Protein AF-0000000076565373 (afdb_homodimer)

Solvent-accessible surface area (backbone atoms only — not comparable to full-atom values): 13230 Å² total; per-residue (Å²): 85,48,30,33,37,81,80,57,60,36,26,32,36,35,60,64,76,90,53,61,73,71,49,68,25,28,39,43,61,18,71,59,41,39,32,42,34,49,42,30,33,61,51,93,53,62,80,47,53,40,75,68,29,50,98,45,74,85,72,39,32,63,30,64,57,93,89,56,40,43,42,39,29,16,32,76,64,61,22,22,56,44,37,34,39,29,59,36,69,84,69,75,24,82,38,46,36,34,27,54,52,22,43,54,96,60,74,61,86,68,46,58,78,71,41,77,39,40,45,66,74,68,49,108,85,46,29,33,37,81,80,56,61,36,24,33,35,35,61,65,75,90,53,61,71,72,50,66,24,28,37,42,62,18,71,60,41,38,34,41,34,49,43,29,33,60,51,90,52,61,82,46,54,41,76,70,28,50,97,44,74,84,72,38,32,62,30,64,57,94,89,56,42,42,43,38,29,18,32,76,63,59,24,22,56,44,35,33,40,28,59,35,70,85,69,75,25,82,37,45,36,34,28,54,51,22,42,54,98,61,75,64,86,68,45,57,78,71,42,78,38,40,44,67,75,66,48,106

Radius of gyration: 17.34 Å; Cα contacts (8 Å, |Δi|>4): 569; chains: 2; bounding box: 40×46×44 Å

Secondary structure (DSSP, 8-state):
-EEE-SSSSSEEE----S-GGG--EEEE-SHHHHHHT--EE--SSGGG-EEEESSSGGGSEEE--TTS-EEEEE-TTT--EEEEEEEEGGGTEEEEEEEGGGBTT--GGG--EEEEEBGGGTB-/-EEE-SSSSSEEE----S-GGG--EEEE-SHHHHHHT--EE--SSGGG-EEEESSSGGGSEEE--TTS-EEEEE-TTT--EEEEEEEEGGGTEEEEEEEGGGBTT--GGG--EEEEEBGGGTB-

Structure (mmCIF, N/CA/C/O backbone):
data_AF-0000000076565373-model_v1
#
loop_
_entity.id
_entity.type
_entity.pdbx_description
1 polymer 'CENP-V/GFA domain-containing protein'
#
loop_
_atom_site.group_PDB
_atom_site.id
_atom_site.type_symbol
_atom_site.label_atom_id
_atom_site.label_alt_id
_atom_site.label_comp_id
_atom_site.label_asym_id
_atom_site.label_entity_id
_atom_site.label_seq_id
_atom_site.pdbx_PDB_ins_code
_atom_site.Cartn_x
_atom_site.Cartn_y
_atom_site.Cartn_z
_atom_site.occupancy
_atom_site.B_iso_or_equiv
_atom_site.auth_seq_id
_atom_site.auth_comp_id
_atom_site.auth_asym_id
_atom_site.auth_atom_id
_atom_site.pdbx_PDB_model_num
ATOM 1 N N . TYR A 1 1 ? -9.438 -17.031 -8.078 1 97.69 1 TYR A N 1
ATOM 2 C CA . TYR A 1 1 ? -9.828 -15.703 -7.625 1 97.69 1 TYR A CA 1
ATOM 3 C C . TYR A 1 1 ? -9.273 -14.625 -8.555 1 97.69 1 TYR A C 1
ATOM 5 O O . TYR A 1 1 ? -8.234 -14.82 -9.195 1 97.69 1 TYR A O 1
ATOM 13 N N . TYR A 1 2 ? -10.062 -13.602 -8.68 1 98.38 2 TYR A N 1
ATOM 14 C CA . TYR A 1 2 ? -9.609 -12.414 -9.398 1 98.38 2 TYR A CA 1
ATOM 15 C C . TYR A 1 2 ? -9.18 -11.32 -8.422 1 98.38 2 TYR A C 1
ATOM 17 O O . TYR A 1 2 ? -9.664 -11.266 -7.289 1 98.38 2 TYR A O 1
ATOM 25 N N . GLY A 1 3 ? -8.203 -10.578 -8.875 1 98.44 3 GLY A N 1
ATOM 26 C CA . GLY A 1 3 ? -7.77 -9.414 -8.117 1 98.44 3 GLY A CA 1
ATOM 27 C C . GLY A 1 3 ? -7.387 -8.242 -9 1 98.44 3 GLY A C 1
ATOM 28 O O . GLY A 1 3 ? -7.242 -8.391 -10.211 1 98.44 3 GLY A O 1
ATOM 29 N N . SER A 1 4 ? -7.324 -7.102 -8.375 1 98.69 4 SER A N 1
ATOM 30 C CA . SER A 1 4 ? -6.98 -5.902 -9.133 1 98.69 4 SER A CA 1
ATOM 31 C C . SER A 1 4 ? -6.504 -4.785 -8.211 1 98.69 4 SER A C 1
ATOM 33 O O . SER A 1 4 ? -6.789 -4.797 -7.008 1 98.69 4 SER A O 1
ATOM 35 N N . CYS A 1 5 ? -5.746 -3.869 -8.883 1 98.56 5 CYS A N 1
ATOM 36 C CA . CYS A 1 5 ? -5.477 -2.617 -8.188 1 98.56 5 CYS A CA 1
ATOM 37 C C . CYS A 1 5 ? -6.742 -1.779 -8.055 1 98.56 5 CYS A C 1
ATOM 39 O O . CYS A 1 5 ? -7.832 -2.232 -8.414 1 98.56 5 CYS A O 1
ATOM 41 N N . HIS A 1 6 ? -6.637 -0.639 -7.492 1 98.06 6 HIS A N 1
ATOM 42 C CA . HIS A 1 6 ? -7.836 0.137 -7.207 1 98.06 6 HIS A CA 1
ATOM 43 C C . HIS A 1 6 ? -8.445 0.706 -8.484 1 98.06 6 HIS A C 1
ATOM 45 O O . HIS A 1 6 ? -9.664 0.745 -8.633 1 98.06 6 HIS A O 1
ATOM 51 N N . CYS A 1 7 ? -7.641 1.216 -9.414 1 98.19 7 CYS A N 1
ATOM 52 C CA . CYS A 1 7 ? -8.148 1.886 -10.609 1 98.19 7 CYS A CA 1
ATOM 53 C C . CYS A 1 7 ? -8.5 0.875 -11.695 1 98.19 7 CYS A C 1
ATOM 55 O O . CYS A 1 7 ? -9.078 1.237 -12.719 1 98.19 7 CYS A O 1
ATOM 57 N N . GLY A 1 8 ? -8.094 -0.314 -11.531 1 98.19 8 GLY A N 1
ATOM 58 C CA . GLY A 1 8 ? -8.477 -1.363 -12.461 1 98.19 8 GLY A CA 1
ATOM 59 C C . GLY A 1 8 ? -7.461 -1.58 -13.57 1 98.19 8 GLY A C 1
ATOM 60 O O . GLY A 1 8 ? -7.652 -2.436 -14.438 1 98.19 8 GLY A O 1
ATOM 61 N N . GLN A 1 9 ? -6.367 -0.896 -13.523 1 98.5 9 GLN A N 1
ATOM 62 C CA . GLN A 1 9 ? -5.367 -1.043 -14.578 1 98.5 9 GLN A CA 1
ATOM 63 C C . GLN A 1 9 ? -4.613 -2.363 -14.438 1 98.5 9 GLN A C 1
ATOM 65 O O . GLN A 1 9 ? -4.219 -2.965 -15.438 1 98.5 9 GLN A O 1
ATOM 70 N N . VAL A 1 10 ? -4.324 -2.76 -13.273 1 98.81 10 VAL A N 1
ATOM 71 C CA . VAL A 1 10 ? -3.656 -4.031 -13.023 1 98.81 10 VAL A CA 1
ATOM 72 C C . VAL A 1 10 ? -4.672 -5.059 -12.531 1 98.81 10 VAL A C 1
ATOM 74 O O . VAL A 1 10 ? -5.305 -4.867 -11.492 1 98.81 10 VAL A O 1
ATOM 77 N N . LYS A 1 11 ? -4.879 -6.035 -13.289 1 98.88 11 LYS A N 1
ATOM 78 C CA . LYS A 1 11 ? -5.777 -7.141 -12.969 1 98.88 11 LYS A CA 1
ATOM 79 C C . LYS A 1 11 ? -5.062 -8.484 -13.086 1 98.88 11 LYS A C 1
ATOM 81 O O . LYS A 1 11 ? -4.207 -8.664 -13.961 1 98.88 11 LYS A O 1
ATOM 86 N N . TYR A 1 12 ? -5.434 -9.391 -12.227 1 98.81 12 TYR A N 1
ATOM 87 C CA . TYR A 1 12 ? -4.812 -10.711 -12.258 1 98.81 12 TYR A CA 1
ATOM 88 C C . TYR A 1 12 ? -5.801 -11.789 -11.828 1 98.81 12 TYR A C 1
ATOM 90 O O . TYR A 1 12 ? -6.895 -11.484 -11.352 1 98.81 12 TYR A O 1
ATOM 98 N N . LYS A 1 13 ? -5.465 -13.008 -12.078 1 98.69 13 LYS A N 1
ATOM 99 C CA . LYS A 1 13 ? -6.141 -14.18 -11.523 1 98.69 13 LYS A CA 1
ATOM 100 C C . LYS A 1 13 ? -5.145 -15.125 -10.859 1 98.69 13 LYS A C 1
ATOM 102 O O . LYS A 1 13 ? -3.973 -15.164 -11.242 1 98.69 13 LYS A O 1
ATOM 107 N N . VAL A 1 14 ? -5.586 -15.836 -9.859 1 98.44 14 VAL A N 1
ATOM 108 C CA . VAL A 1 14 ? -4.746 -16.766 -9.117 1 98.44 14 VAL A CA 1
ATOM 109 C C . VAL A 1 14 ? -5.617 -17.859 -8.484 1 98.44 14 VAL A C 1
ATOM 111 O O . VAL A 1 14 ? -6.762 -17.594 -8.109 1 98.44 14 VAL A O 1
ATOM 114 N N . ASP A 1 15 ? -5.043 -18.969 -8.445 1 97.81 15 ASP A N 1
ATOM 115 C CA . ASP A 1 15 ? -5.754 -20.047 -7.781 1 97.81 15 ASP A CA 1
ATOM 116 C C . ASP A 1 15 ? -5.477 -20.062 -6.277 1 97.81 15 ASP A C 1
ATOM 118 O O . ASP A 1 15 ? -4.32 -20.109 -5.855 1 97.81 15 ASP A O 1
ATOM 122 N N . LEU A 1 16 ? -6.504 -19.953 -5.496 1 96.56 16 LEU A N 1
ATOM 123 C CA . LEU A 1 16 ? -6.48 -20.062 -4.043 1 96.56 16 LEU A CA 1
ATOM 124 C C . LEU A 1 16 ? -7.586 -20.984 -3.543 1 96.56 16 LEU A C 1
ATOM 126 O O . LEU A 1 16 ? -8.57 -21.219 -4.25 1 96.56 16 LEU A O 1
ATOM 130 N N . PRO A 1 17 ? -7.395 -21.531 -2.33 1 95.25 17 PRO A N 1
ATOM 131 C CA . PRO A 1 17 ? -8.5 -22.312 -1.772 1 95.25 17 PRO A CA 1
ATOM 132 C C . PRO A 1 17 ? -9.812 -21.547 -1.725 1 95.25 17 PRO A C 1
ATOM 134 O O . PRO A 1 17 ? -9.812 -20.344 -1.434 1 95.25 17 PRO A O 1
ATOM 137 N N . ALA A 1 18 ? -10.914 -22.234 -1.961 1 93.81 18 ALA A N 1
ATOM 138 C CA . ALA A 1 18 ? -12.219 -21.594 -2.146 1 93.81 18 ALA A CA 1
ATOM 139 C C . ALA A 1 18 ? -12.664 -20.875 -0.873 1 93.81 18 ALA A C 1
ATOM 141 O O . ALA A 1 18 ? -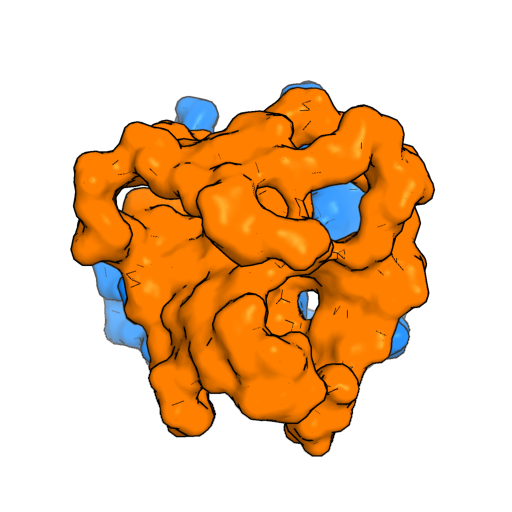13.297 -19.828 -0.936 1 93.81 18 ALA A O 1
ATOM 142 N N . ASP A 1 19 ? -12.297 -21.438 0.258 1 94.12 19 ASP A N 1
ATOM 143 C CA . ASP A 1 19 ? -12.695 -20.859 1.543 1 94.12 19 ASP A CA 1
ATOM 144 C C . ASP A 1 19 ? -11.609 -19.953 2.102 1 94.12 19 ASP A C 1
ATOM 146 O O . ASP A 1 19 ? -10.57 -20.422 2.576 1 94.12 19 ASP A O 1
ATOM 150 N N . PRO A 1 20 ? -11.852 -18.672 2.1 1 92.62 20 PRO A N 1
ATOM 151 C CA . PRO A 1 20 ? -10.836 -17.719 2.549 1 92.62 20 PRO A CA 1
ATOM 152 C C . PRO A 1 20 ? -10.414 -17.953 4 1 92.62 20 PRO A C 1
ATOM 154 O O . PRO A 1 20 ? -9.32 -17.547 4.402 1 92.62 20 PRO A O 1
ATOM 157 N N . THR A 1 21 ? -11.281 -18.562 4.754 1 91.06 21 THR A N 1
ATOM 158 C CA . THR A 1 21 ? -10.953 -18.781 6.16 1 91.06 21 THR A CA 1
ATOM 159 C C . THR A 1 21 ? -9.82 -19.797 6.297 1 91.06 21 THR A C 1
ATOM 161 O O . THR A 1 21 ? -9.219 -19.922 7.367 1 91.06 21 THR A O 1
ATOM 164 N N . THR A 1 22 ? -9.539 -20.484 5.203 1 92.5 22 THR A N 1
ATOM 165 C CA . THR A 1 22 ? -8.492 -21.5 5.23 1 92.5 22 THR A CA 1
ATOM 166 C C . THR A 1 22 ? -7.164 -20.922 4.754 1 92.5 22 THR A C 1
ATOM 168 O O . THR A 1 22 ? -6.133 -21.594 4.82 1 92.5 22 THR A O 1
ATOM 171 N N . TRP A 1 23 ? -7.168 -19.672 4.289 1 93.75 23 TRP A N 1
ATOM 172 C CA . TRP A 1 23 ? -5.957 -19.062 3.74 1 93.75 23 TRP A CA 1
ATOM 173 C C . TRP A 1 23 ? -4.91 -18.859 4.828 1 93.75 23 TRP A C 1
ATOM 175 O O . TRP A 1 23 ? -5.246 -18.547 5.973 1 93.75 23 TRP A O 1
ATOM 185 N N . GLU A 1 24 ? -3.705 -19.094 4.441 1 91.38 24 GLU A N 1
ATOM 186 C CA . GLU A 1 24 ? -2.588 -18.75 5.312 1 91.38 24 GLU A CA 1
ATOM 187 C C . GLU A 1 24 ? -2.064 -17.344 5.004 1 91.38 24 GLU A C 1
ATOM 189 O O . GLU A 1 24 ? -1.03 -17.203 4.352 1 91.38 24 GLU A O 1
ATOM 194 N N . LEU A 1 25 ? -2.764 -16.406 5.539 1 93.62 25 LEU A N 1
ATOM 195 C CA . LEU A 1 25 ? -2.318 -15.016 5.387 1 93.62 25 LEU A CA 1
ATOM 196 C C . LEU A 1 25 ? -1.107 -14.734 6.266 1 93.62 25 LEU A C 1
ATOM 198 O O . LEU A 1 25 ? -1.014 -15.25 7.387 1 93.62 25 LEU A O 1
ATOM 202 N N . SER A 1 26 ? -0.262 -13.938 5.68 1 91.69 26 SER A N 1
ATOM 203 C CA . SER A 1 26 ? 0.958 -13.664 6.43 1 91.69 26 SER A CA 1
ATOM 204 C C . SER A 1 26 ? 1.302 -12.18 6.402 1 91.69 26 SER A C 1
ATOM 206 O O . SER A 1 26 ? 0.872 -11.453 5.504 1 91.69 26 SER A O 1
ATOM 208 N N . ARG A 1 27 ? 2.002 -11.797 7.441 1 88.81 27 ARG A N 1
ATOM 209 C CA . ARG A 1 27 ? 2.66 -10.492 7.508 1 88.81 27 ARG A CA 1
ATOM 210 C C . ARG A 1 27 ? 4.168 -10.648 7.676 1 88.81 27 ARG A C 1
ATOM 212 O O . ARG A 1 27 ? 4.637 -11.641 8.242 1 88.81 27 ARG A O 1
ATOM 219 N N . CYS A 1 28 ? 4.816 -9.805 7.098 1 87.75 28 CYS A N 1
ATOM 220 C CA . CYS A 1 28 ? 6.27 -9.781 7.215 1 87.75 28 CYS A CA 1
ATOM 221 C C . CYS A 1 28 ? 6.75 -8.477 7.84 1 87.75 28 CYS A C 1
ATOM 223 O O . CYS A 1 28 ? 6.18 -7.418 7.582 1 87.75 28 CYS A O 1
ATOM 225 N N . ASN A 1 29 ? 7.863 -8.555 8.617 1 85.81 29 ASN A N 1
ATOM 226 C CA . ASN A 1 29 ? 8.352 -7.359 9.289 1 85.81 29 ASN A CA 1
ATOM 227 C C . ASN A 1 29 ? 9.516 -6.727 8.539 1 85.81 29 ASN A C 1
ATOM 229 O O . ASN A 1 29 ? 10.234 -5.883 9.086 1 85.81 29 ASN A O 1
ATOM 233 N N . CYS A 1 30 ? 9.703 -7.199 7.32 1 88.44 30 CYS A N 1
ATOM 234 C CA . CYS A 1 30 ? 10.719 -6.48 6.562 1 88.44 30 CYS A CA 1
ATOM 235 C C . CYS A 1 30 ? 10.25 -5.07 6.219 1 88.44 30 CYS A C 1
ATOM 237 O O . CYS A 1 30 ? 9.062 -4.758 6.344 1 88.44 30 CYS A O 1
ATOM 239 N N . THR A 1 31 ? 11.203 -4.219 5.797 1 90.62 31 THR A N 1
ATOM 240 C CA . THR A 1 31 ? 10.898 -2.799 5.68 1 90.62 31 THR A CA 1
ATOM 241 C C . THR A 1 31 ? 9.867 -2.555 4.578 1 90.62 31 THR A C 1
ATOM 243 O O . THR A 1 31 ? 8.945 -1.75 4.746 1 90.62 31 THR A O 1
ATOM 246 N N . ILE A 1 32 ? 9.914 -3.275 3.479 1 92.56 32 ILE A N 1
ATOM 247 C CA . ILE A 1 32 ? 9.016 -2.98 2.365 1 92.56 32 ILE A CA 1
ATOM 248 C C . ILE A 1 32 ? 7.621 -3.521 2.666 1 92.56 32 ILE A C 1
ATOM 250 O O . ILE A 1 32 ? 6.621 -2.867 2.369 1 92.56 32 ILE A O 1
ATOM 254 N N . CYS A 1 33 ? 7.531 -4.691 3.203 1 90.88 33 CYS A N 1
ATOM 255 C CA . CYS A 1 33 ? 6.227 -5.227 3.564 1 90.88 33 CYS A CA 1
ATOM 256 C C . CYS A 1 33 ? 5.539 -4.34 4.598 1 90.88 33 CYS A C 1
ATOM 258 O O . CYS A 1 33 ? 4.328 -4.117 4.527 1 90.88 33 CYS A O 1
ATOM 260 N N . HIS A 1 34 ? 6.367 -3.875 5.516 1 90 34 HIS A N 1
ATOM 261 C CA . HIS A 1 34 ? 5.836 -2.986 6.543 1 90 34 HIS A CA 1
ATOM 262 C C . HIS A 1 34 ? 5.32 -1.688 5.934 1 90 34 HIS A C 1
ATOM 264 O O . HIS A 1 34 ? 4.164 -1.312 6.148 1 90 34 HIS A O 1
ATOM 270 N N . LYS A 1 35 ? 6.109 -1.041 5.129 1 93.5 35 LYS A N 1
ATOM 271 C CA . LYS A 1 35 ? 5.75 0.271 4.602 1 93.5 35 LYS A CA 1
ATOM 272 C C . LYS A 1 35 ? 4.609 0.165 3.594 1 93.5 35 LYS A C 1
ATOM 274 O O . LYS A 1 35 ? 3.803 1.089 3.461 1 93.5 35 LYS A O 1
ATOM 279 N N . LYS A 1 36 ? 4.465 -0.923 2.961 1 91.62 36 LYS A N 1
ATOM 280 C CA . LYS A 1 36 ? 3.418 -1.068 1.955 1 91.62 36 LYS A CA 1
ATOM 281 C C . LYS A 1 36 ? 2.152 -1.668 2.561 1 91.62 36 LYS A C 1
ATOM 283 O O . LYS A 1 36 ? 1.116 -1.746 1.897 1 91.62 36 LYS A O 1
ATOM 288 N N . GLY A 1 37 ? 2.258 -2.064 3.803 1 86 37 GLY A N 1
ATOM 289 C CA . GLY A 1 37 ? 1.084 -2.609 4.469 1 86 37 GLY A CA 1
ATOM 290 C C . GLY A 1 37 ? 0.61 -3.918 3.863 1 86 37 GLY A C 1
ATOM 291 O O . GLY A 1 37 ? -0.594 -4.156 3.756 1 86 37 GLY A O 1
ATOM 292 N N . TYR A 1 38 ? 1.483 -4.762 3.551 1 88.19 38 TYR A N 1
ATOM 293 C CA . TYR A 1 38 ? 1.136 -6 2.861 1 88.19 38 TYR A CA 1
ATOM 294 C C . TYR A 1 38 ? 0.426 -6.965 3.803 1 88.19 38 TYR A C 1
ATOM 296 O O . TYR A 1 38 ? 0.835 -7.137 4.953 1 88.19 38 TYR A O 1
ATOM 304 N N . LEU A 1 39 ? -0.659 -7.453 3.361 1 92.19 39 LEU A N 1
ATOM 305 C CA . LEU A 1 39 ? -1.217 -8.734 3.779 1 92.19 39 LEU A CA 1
ATOM 306 C C . LEU A 1 39 ? -1.026 -9.789 2.695 1 92.19 39 LEU A C 1
ATOM 308 O O . LEU A 1 39 ? -1.707 -9.758 1.667 1 92.19 39 LEU A O 1
ATOM 312 N N . SER A 1 40 ? -0.143 -10.711 2.957 1 93.44 40 SER A N 1
ATOM 313 C CA . SER A 1 40 ? 0.356 -11.539 1.864 1 93.44 40 SER A CA 1
ATOM 314 C C . SER A 1 40 ? -0.288 -12.922 1.88 1 93.44 40 SER A C 1
ATOM 316 O O . SER A 1 40 ? -0.579 -13.461 2.947 1 93.44 40 SER A O 1
ATOM 318 N N . ILE A 1 41 ? -0.496 -13.43 0.717 1 94.81 41 ILE A N 1
ATOM 319 C CA . ILE A 1 41 ? -0.854 -14.828 0.526 1 94.81 41 ILE A CA 1
ATOM 320 C C . ILE A 1 41 ? 0.032 -15.445 -0.554 1 94.81 41 ILE A C 1
ATOM 322 O O . ILE A 1 41 ? 0.332 -14.797 -1.562 1 94.81 41 ILE A O 1
ATOM 326 N N . GLN A 1 42 ? 0.503 -16.609 -0.259 1 93.19 42 GLN A N 1
ATOM 327 C CA . GLN A 1 42 ? 1.293 -17.375 -1.227 1 93.19 42 GLN A CA 1
ATOM 328 C C . GLN A 1 42 ? 0.477 -18.5 -1.835 1 93.19 42 GLN A C 1
ATOM 330 O O . GLN A 1 42 ? 0.071 -19.438 -1.13 1 93.19 42 GLN A O 1
ATOM 335 N N . PRO A 1 43 ? 0.225 -18.375 -3.131 1 95.06 43 PRO A N 1
ATOM 336 C CA . PRO A 1 43 ? -0.432 -19.531 -3.75 1 95.06 43 PRO A CA 1
ATOM 337 C C . PRO A 1 43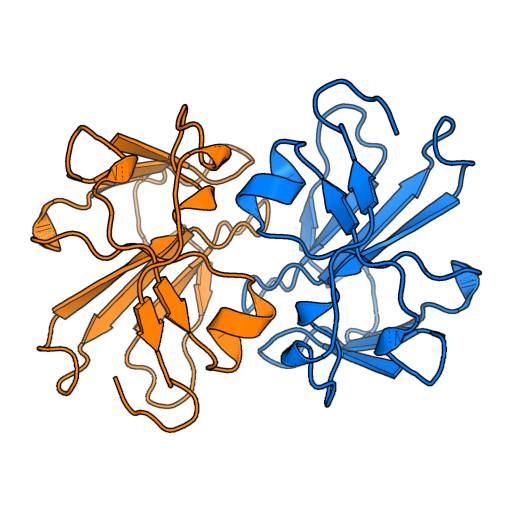 ? 0.417 -20.797 -3.686 1 95.06 43 PRO A C 1
ATOM 339 O O . PRO A 1 43 ? 1.648 -20.719 -3.682 1 95.06 43 PRO A O 1
ATOM 342 N N . LYS A 1 44 ? -0.189 -21.969 -3.605 1 91.69 44 LYS A N 1
ATOM 343 C CA . LYS A 1 44 ? 0.518 -23.25 -3.574 1 91.69 44 LYS A CA 1
ATOM 344 C C . LYS A 1 44 ? 1.358 -23.438 -4.832 1 91.69 44 LYS A C 1
ATOM 346 O O . LYS A 1 44 ? 2.459 -24 -4.77 1 91.69 44 LYS A O 1
ATOM 351 N N . ASP A 1 45 ? 0.832 -23.047 -5.906 1 94.44 45 ASP A N 1
ATOM 352 C CA . ASP A 1 45 ? 1.507 -23.125 -7.199 1 94.44 45 ASP A CA 1
ATOM 353 C C . ASP A 1 45 ? 1.618 -21.734 -7.84 1 94.44 45 ASP A C 1
ATOM 355 O O . ASP A 1 45 ? 0.619 -21.172 -8.289 1 94.44 45 ASP A O 1
ATOM 359 N N . VAL A 1 46 ? 2.869 -21.219 -7.98 1 94.81 46 VAL A N 1
ATOM 360 C CA . VAL A 1 46 ? 3.119 -19.875 -8.477 1 94.81 46 VAL A CA 1
ATOM 361 C C . VAL A 1 46 ? 2.65 -19.766 -9.922 1 94.81 46 VAL A C 1
ATOM 363 O O . VAL A 1 46 ? 2.338 -18.672 -10.398 1 94.81 46 VAL A O 1
ATOM 366 N N . ASN A 1 47 ? 2.52 -20.828 -10.57 1 95.94 47 ASN A N 1
ATOM 367 C CA . ASN A 1 47 ? 2.188 -20.812 -11.992 1 95.94 47 ASN A CA 1
ATOM 368 C C . ASN A 1 47 ? 0.697 -20.578 -12.219 1 95.94 47 ASN A C 1
ATOM 370 O O . ASN A 1 47 ? 0.262 -20.359 -13.352 1 95.94 47 ASN A O 1
ATOM 374 N N . THR A 1 48 ? -0.06 -20.562 -11.141 1 97.81 48 THR A N 1
ATOM 375 C CA . THR A 1 48 ? -1.488 -20.297 -11.266 1 97.81 48 THR A CA 1
ATOM 376 C C . THR A 1 48 ? -1.75 -18.797 -11.391 1 97.81 48 THR A C 1
ATOM 378 O O . THR A 1 48 ? -2.85 -18.375 -11.758 1 97.81 48 THR A O 1
ATOM 381 N N . PHE A 1 49 ? -0.78 -18 -11.07 1 98.06 49 PHE A N 1
ATOM 382 C CA . PHE A 1 49 ? -0.931 -16.562 -11.203 1 98.06 49 PHE A CA 1
ATOM 383 C C . PHE A 1 49 ? -0.849 -16.141 -12.664 1 98.06 49 PHE A C 1
ATOM 385 O O . PHE A 1 49 ? 0.072 -16.531 -13.375 1 98.06 49 PHE A O 1
ATOM 392 N N . THR A 1 50 ? -1.823 -15.328 -13.086 1 98.19 50 THR A N 1
ATOM 393 C CA . THR A 1 50 ? -1.825 -14.766 -14.438 1 98.19 50 THR A CA 1
ATOM 394 C C . THR A 1 50 ? -2.174 -13.281 -14.398 1 98.19 50 THR A C 1
ATOM 396 O O . THR A 1 50 ? -3.176 -12.883 -13.797 1 98.19 50 THR A O 1
ATOM 399 N N . LEU A 1 51 ? -1.315 -12.492 -15.039 1 98.5 51 LEU A N 1
ATOM 400 C CA . LEU A 1 51 ? -1.658 -11.094 -15.258 1 98.5 51 LEU A CA 1
ATOM 401 C C . LEU A 1 51 ? -2.734 -10.953 -16.328 1 98.5 51 LEU A C 1
ATOM 403 O O . LEU A 1 51 ? -2.539 -11.383 -17.469 1 98.5 51 LEU A O 1
ATOM 407 N N . VAL A 1 52 ? -3.855 -10.461 -15.977 1 98.62 52 VAL A N 1
ATOM 408 C CA . VAL A 1 52 ? -4.973 -10.289 -16.891 1 98.62 52 VAL A CA 1
ATOM 409 C C . VAL A 1 52 ? -4.844 -8.953 -17.625 1 98.62 52 VAL A C 1
ATOM 411 O O . VAL A 1 52 ? -5.16 -8.844 -18.812 1 98.62 52 VAL A O 1
ATOM 414 N N . SER A 1 53 ? -4.492 -7.922 -16.938 1 98.38 53 SER A N 1
ATOM 415 C CA . SER A 1 53 ? -4.211 -6.578 -17.438 1 98.38 53 SER A CA 1
ATOM 416 C C . SER A 1 53 ? -3.111 -5.902 -16.625 1 98.38 53 SER A C 1
ATOM 418 O O . SER A 1 53 ? -3 -6.125 -15.422 1 98.38 53 SER A O 1
ATOM 420 N N . PRO A 1 54 ? -2.309 -5.043 -17.188 1 98.44 54 PRO A N 1
ATOM 421 C CA . PRO A 1 54 ? -2.176 -4.762 -18.625 1 98.44 54 PRO A CA 1
ATOM 422 C C . PRO A 1 54 ? -1.601 -5.938 -19.406 1 98.44 54 PRO A C 1
ATOM 424 O O . PRO A 1 54 ? -1.504 -7.047 -18.875 1 98.44 54 PRO A O 1
ATOM 427 N N . ALA A 1 55 ? -1.237 -5.758 -20.703 1 97.38 55 ALA A N 1
ATOM 428 C CA . ALA A 1 55 ? -0.808 -6.832 -21.594 1 97.38 55 ALA A CA 1
ATOM 429 C C . ALA A 1 55 ? 0.588 -7.324 -21.219 1 97.38 55 ALA A C 1
ATOM 431 O O . ALA A 1 55 ? 0.924 -8.492 -21.453 1 97.38 55 ALA A O 1
ATOM 432 N N . SER A 1 56 ? 1.385 -6.426 -20.609 1 97.31 56 SER A N 1
ATOM 433 C CA . SER A 1 56 ? 2.768 -6.766 -20.281 1 97.31 56 SER A CA 1
ATOM 434 C C . SER A 1 56 ? 3.125 -6.344 -18.875 1 97.31 56 SER A C 1
ATOM 436 O O . SER A 1 56 ? 2.697 -5.285 -18.406 1 97.31 56 SER A O 1
ATOM 438 N N . LEU A 1 57 ? 3.961 -7.195 -18.25 1 96.81 57 LEU A N 1
ATOM 439 C CA . LEU A 1 57 ? 4.48 -6.875 -16.922 1 96.81 57 LEU A CA 1
ATOM 440 C C . LEU A 1 57 ? 5.258 -5.562 -16.953 1 96.81 57 LEU A C 1
ATOM 442 O O . LEU A 1 57 ? 5.387 -4.895 -15.922 1 96.81 57 LEU A O 1
ATOM 446 N N . GLU A 1 58 ? 5.723 -5.176 -18.094 1 96.5 58 GLU A N 1
ATOM 447 C CA . GLU A 1 58 ? 6.508 -3.951 -18.234 1 96.5 58 GLU A CA 1
ATOM 448 C C . GLU A 1 58 ? 5.648 -2.715 -17.969 1 96.5 58 GLU A C 1
ATOM 450 O O . GLU A 1 58 ? 6.176 -1.635 -17.703 1 96.5 58 GLU A O 1
ATOM 455 N N . GLU A 1 59 ? 4.348 -2.889 -18.062 1 97.75 59 GLU A N 1
ATOM 456 C CA . GLU A 1 59 ? 3.42 -1.784 -17.844 1 97.75 59 GLU A CA 1
ATOM 457 C C . GLU A 1 59 ? 3.043 -1.677 -16.359 1 97.75 59 GLU A C 1
ATOM 459 O O . GLU A 1 59 ? 2.393 -0.715 -15.953 1 97.75 59 GLU A O 1
ATOM 464 N N . VAL A 1 60 ? 3.402 -2.705 -15.656 1 98.62 60 VAL A N 1
ATOM 465 C CA . VAL A 1 60 ? 3.189 -2.711 -14.211 1 98.62 60 VAL A CA 1
ATOM 466 C C . VAL A 1 60 ? 4.434 -2.178 -13.508 1 98.62 60 VAL A C 1
ATOM 468 O O . VAL A 1 60 ? 5.559 -2.512 -13.883 1 98.62 60 VAL A O 1
ATOM 471 N N . GLY A 1 61 ? 4.215 -1.229 -12.594 1 98.56 61 GLY A N 1
ATOM 472 C CA . GLY A 1 61 ? 5.348 -0.738 -11.828 1 98.56 61 GLY A CA 1
ATOM 473 C C . GLY A 1 61 ? 6.164 -1.849 -11.188 1 98.56 61 GLY A C 1
ATOM 474 O O . GLY A 1 61 ? 5.617 -2.887 -10.812 1 98.56 61 GLY A O 1
ATOM 475 N N . ASN A 1 62 ? 7.434 -1.603 -11.062 1 98.56 62 ASN A N 1
ATOM 476 C CA . ASN A 1 62 ? 8.352 -2.576 -10.477 1 98.56 62 ASN A CA 1
ATOM 477 C C . ASN A 1 62 ? 9.383 -1.902 -9.578 1 98.56 62 ASN A C 1
ATOM 479 O O . ASN A 1 62 ? 9.945 -0.865 -9.938 1 98.56 62 ASN A O 1
ATOM 483 N N . TYR A 1 63 ? 9.539 -2.451 -8.477 1 98.19 63 TYR A N 1
ATOM 484 C CA . TYR A 1 63 ? 10.57 -1.988 -7.547 1 98.19 63 TYR A CA 1
ATOM 485 C C . TYR A 1 63 ? 11.336 -3.164 -6.957 1 98.19 63 TYR A C 1
ATOM 487 O O . TYR A 1 63 ? 10.734 -4.133 -6.484 1 98.19 63 TYR A O 1
ATOM 495 N N . LYS A 1 64 ? 12.648 -3.096 -7.102 1 97 64 LYS A N 1
ATOM 496 C CA . LYS A 1 64 ? 13.547 -4.066 -6.488 1 97 64 LYS A CA 1
ATOM 497 C C . LYS A 1 64 ? 14.508 -3.391 -5.512 1 97 64 LYS A C 1
ATOM 499 O O . LYS A 1 64 ? 14.883 -2.23 -5.703 1 97 64 LYS A O 1
ATOM 504 N N . TYR A 1 65 ? 14.82 -4.113 -4.566 1 93.62 65 TYR A N 1
ATOM 505 C CA . TYR A 1 65 ? 15.766 -3.588 -3.588 1 93.62 65 TYR A CA 1
ATOM 506 C C . TYR A 1 65 ? 16.562 -4.715 -2.938 1 93.62 65 TYR A C 1
ATOM 508 O O . TYR A 1 65 ? 16.312 -5.891 -3.209 1 93.62 65 TYR A O 1
ATOM 516 N N . GLY A 1 66 ? 17.594 -4.32 -2.105 1 90.44 66 GLY A N 1
ATOM 517 C CA . GLY A 1 66 ? 18.406 -5.336 -1.444 1 90.44 66 GLY A CA 1
ATOM 518 C C . GLY A 1 66 ? 19.109 -6.266 -2.416 1 90.44 66 GLY A C 1
ATOM 519 O O . GLY A 1 66 ? 19.875 -5.816 -3.268 1 90.44 66 GLY A O 1
ATOM 520 N N . SER A 1 67 ? 18.75 -7.578 -2.283 1 87.5 67 SER A N 1
ATOM 521 C CA . SER A 1 67 ? 19.344 -8.586 -3.146 1 87.5 67 SER A CA 1
ATOM 522 C C . SER A 1 67 ? 18.828 -8.477 -4.574 1 87.5 67 SER A C 1
ATOM 524 O O . SER A 1 67 ? 19.359 -9.109 -5.488 1 87.5 67 SER A O 1
ATOM 526 N N . LEU A 1 68 ? 17.859 -7.652 -4.812 1 92.69 68 LEU A N 1
ATOM 527 C CA . LEU A 1 68 ? 17.234 -7.438 -6.117 1 92.69 68 LEU A CA 1
ATOM 528 C C . LEU A 1 68 ? 16.578 -8.719 -6.621 1 92.69 68 LEU A C 1
ATOM 530 O O . LEU A 1 68 ? 16.406 -8.891 -7.832 1 92.69 68 LEU A O 1
ATOM 534 N N . SER A 1 69 ? 16.156 -9.594 -5.676 1 91.31 69 SER A N 1
ATOM 535 C CA . SER A 1 69 ? 15.648 -10.914 -6.023 1 91.31 69 SER A CA 1
ATOM 536 C C . SER A 1 69 ? 14.141 -10.891 -6.242 1 91.31 69 SER A C 1
ATOM 538 O O . SER A 1 69 ? 13.594 -11.766 -6.914 1 91.31 69 SER A O 1
ATOM 540 N N . ILE A 1 70 ? 13.492 -9.914 -5.645 1 93.62 70 ILE A N 1
ATOM 541 C CA . ILE A 1 70 ? 12.031 -9.898 -5.695 1 93.62 70 ILE A CA 1
ATOM 542 C C . ILE A 1 70 ? 11.562 -8.672 -6.465 1 93.62 70 ILE A C 1
ATOM 544 O O . ILE A 1 70 ? 12.016 -7.555 -6.207 1 93.62 70 ILE A O 1
ATOM 548 N N . ASN A 1 71 ? 10.758 -8.891 -7.48 1 96.94 71 ASN A N 1
ATOM 549 C CA . ASN A 1 71 ? 10.031 -7.824 -8.156 1 96.94 71 ASN A CA 1
ATOM 550 C C . ASN A 1 71 ? 8.773 -7.434 -7.391 1 96.94 71 ASN A C 1
ATOM 552 O O . ASN A 1 71 ? 7.812 -8.203 -7.328 1 96.94 71 ASN A O 1
ATOM 556 N N . HIS A 1 72 ? 8.789 -6.312 -6.793 1 97.44 72 HIS A N 1
ATOM 557 C CA . HIS A 1 72 ? 7.598 -5.793 -6.133 1 97.44 72 HIS A CA 1
ATOM 558 C C . HIS A 1 72 ? 6.75 -4.969 -7.098 1 97.44 72 HIS A C 1
ATOM 560 O O . HIS A 1 72 ? 7.125 -3.852 -7.461 1 97.44 72 HIS A O 1
ATOM 566 N N . ARG A 1 73 ? 5.648 -5.461 -7.48 1 98.56 73 ARG A N 1
ATOM 567 C CA . ARG A 1 73 ? 4.852 -4.918 -8.57 1 98.56 73 ARG A CA 1
ATOM 568 C C . ARG A 1 73 ? 3.682 -4.094 -8.039 1 98.56 73 ARG A C 1
ATOM 570 O O . ARG A 1 73 ? 2.992 -4.516 -7.109 1 98.56 73 ARG A O 1
ATOM 577 N N . PHE A 1 74 ? 3.492 -2.908 -8.609 1 98.62 74 PHE A N 1
ATOM 578 C CA . PHE A 1 74 ? 2.443 -1.99 -8.188 1 98.62 74 PHE A CA 1
ATOM 579 C C . PHE A 1 74 ? 1.85 -1.251 -9.375 1 98.62 74 PHE A C 1
ATOM 581 O O . PHE A 1 74 ? 2.461 -1.196 -10.445 1 98.62 74 PHE A O 1
ATOM 588 N N . CYS A 1 75 ? 0.661 -0.767 -9.227 1 98.75 75 CYS A N 1
ATOM 589 C CA . CYS A 1 75 ? 0.017 0.001 -10.289 1 98.75 75 CYS A CA 1
ATOM 590 C C . CYS A 1 75 ? 0.633 1.391 -10.406 1 98.75 75 CYS A C 1
ATOM 592 O O . CYS A 1 75 ? 0.678 2.139 -9.43 1 98.75 75 CYS A O 1
ATOM 594 N N . LYS A 1 76 ? 1.017 1.792 -11.578 1 98.19 76 LYS A N 1
ATOM 595 C CA . LYS A 1 76 ? 1.662 3.082 -11.805 1 98.19 76 LYS A CA 1
ATOM 596 C C . LYS A 1 76 ? 0.654 4.223 -11.719 1 98.19 76 LYS A C 1
ATOM 598 O O . LYS A 1 76 ? 1.037 5.387 -11.57 1 98.19 76 LYS A O 1
ATOM 603 N N . ASN A 1 77 ? -0.558 3.854 -11.805 1 98.25 77 ASN A N 1
ATOM 604 C CA . ASN A 1 77 ? -1.591 4.883 -11.828 1 98.25 77 ASN A CA 1
ATOM 605 C C . ASN A 1 77 ? -2.146 5.16 -10.438 1 98.25 77 ASN A C 1
ATOM 607 O O . ASN A 1 77 ? -2.273 6.316 -10.031 1 98.25 77 ASN A O 1
ATOM 611 N N . CYS A 1 78 ? -2.463 4.145 -9.695 1 98.38 78 CYS A N 1
ATOM 612 C CA . CYS A 1 78 ? -3.113 4.383 -8.414 1 98.38 78 CYS A CA 1
ATOM 613 C C . CYS A 1 78 ? -2.191 4.016 -7.254 1 98.38 78 CYS A C 1
ATOM 615 O O . CYS A 1 78 ? -2.529 4.238 -6.09 1 98.38 78 CYS A O 1
ATOM 617 N N . GLY A 1 79 ? -1.06 3.439 -7.547 1 98.06 79 GLY A N 1
ATOM 618 C CA . GLY A 1 79 ? -0.047 3.197 -6.535 1 98.06 79 GLY A CA 1
ATOM 619 C C . GLY A 1 79 ? -0.283 1.921 -5.746 1 98.06 79 GLY A C 1
ATOM 620 O O . GLY A 1 79 ? 0.508 1.569 -4.871 1 98.06 79 GLY A O 1
ATOM 621 N N . THR A 1 80 ? -1.366 1.155 -6.027 1 98.31 80 THR A N 1
ATOM 622 C CA . THR A 1 80 ? -1.695 -0.047 -5.273 1 98.31 80 THR A CA 1
ATOM 623 C C . THR A 1 80 ? -0.617 -1.111 -5.453 1 98.31 80 THR A C 1
ATOM 625 O O . THR A 1 80 ? -0.242 -1.438 -6.582 1 98.31 80 THR A O 1
ATOM 628 N N . SER A 1 81 ? -0.031 -1.568 -4.32 1 97.94 81 SER A N 1
ATOM 629 C CA . SER A 1 81 ? 0.874 -2.713 -4.336 1 97.94 81 SER A CA 1
ATOM 630 C C . SER A 1 81 ? 0.112 -4.016 -4.562 1 97.94 81 SER A C 1
ATOM 632 O O . SER A 1 81 ? -0.779 -4.363 -3.783 1 97.94 81 SER A O 1
ATOM 634 N N . VAL A 1 82 ? 0.521 -4.816 -5.582 1 98.31 82 VAL A N 1
ATOM 635 C CA . VAL A 1 82 ? -0.366 -5.891 -6.016 1 98.31 82 VAL A CA 1
ATOM 636 C C . VAL A 1 82 ? 0.277 -7.246 -5.719 1 98.31 82 VAL A C 1
ATOM 638 O O . VAL A 1 82 ? -0.34 -8.109 -5.086 1 98.31 82 VAL A O 1
ATOM 641 N N . PHE A 1 83 ? 1.475 -7.473 -6.172 1 97.81 83 PHE A N 1
ATOM 642 C CA . PHE A 1 83 ? 2.117 -8.758 -5.945 1 97.81 83 PHE A CA 1
ATOM 643 C C . PHE A 1 83 ? 3.633 -8.625 -6.004 1 97.81 83 PHE A C 1
ATOM 645 O O . PHE A 1 83 ? 4.156 -7.621 -6.488 1 97.81 83 PHE A O 1
ATOM 652 N N . GLY A 1 84 ? 4.363 -9.523 -5.422 1 95.94 84 GLY A N 1
ATOM 653 C CA . GLY A 1 84 ? 5.805 -9.695 -5.512 1 95.94 84 GLY A CA 1
ATOM 654 C C . GLY A 1 84 ? 6.215 -11.086 -5.969 1 95.94 84 GLY A C 1
ATOM 655 O O . GLY A 1 84 ? 5.609 -12.078 -5.566 1 95.94 84 GLY A O 1
ATOM 656 N N . ARG A 1 85 ? 7.156 -11.078 -6.879 1 95.62 85 ARG A N 1
ATOM 657 C CA . ARG A 1 85 ? 7.645 -12.367 -7.352 1 95.62 85 ARG A CA 1
ATOM 658 C C . ARG A 1 85 ? 9.156 -12.352 -7.535 1 95.62 85 ARG A C 1
ATOM 660 O O . ARG A 1 85 ? 9.727 -11.336 -7.938 1 95.62 85 ARG A O 1
ATOM 667 N N . GLY A 1 86 ? 9.711 -13.43 -7.195 1 93.56 86 GLY A N 1
ATOM 668 C CA . GLY A 1 86 ? 11.141 -13.555 -7.379 1 93.56 86 GLY A CA 1
ATOM 669 C C . GLY A 1 86 ? 11.688 -14.891 -6.914 1 93.56 86 GLY A C 1
ATOM 670 O O . GLY A 1 86 ? 10.93 -15.766 -6.488 1 93.56 86 GLY A O 1
ATOM 671 N N . TRP A 1 87 ? 12.969 -15.055 -7.121 1 91.56 87 TRP A N 1
ATOM 672 C CA . TRP A 1 87 ? 13.664 -16.266 -6.703 1 91.56 87 TRP A CA 1
ATOM 673 C C . TRP A 1 87 ? 14.336 -16.078 -5.348 1 91.56 87 TRP A C 1
ATOM 675 O O . TRP A 1 87 ? 15.211 -15.219 -5.195 1 91.56 87 TRP A O 1
ATOM 685 N N . VAL A 1 88 ? 13.805 -16.734 -4.402 1 84.06 88 VAL A N 1
ATOM 686 C CA . VAL A 1 88 ? 14.367 -16.734 -3.057 1 84.06 88 VAL A CA 1
ATOM 687 C C . VAL A 1 88 ? 14.68 -18.156 -2.627 1 84.06 88 VAL A C 1
ATOM 689 O O . VAL A 1 88 ? 13.773 -18.938 -2.311 1 84.06 88 VAL A O 1
ATOM 692 N N . GLU A 1 89 ? 15.93 -18.453 -2.641 1 83.88 89 GLU A N 1
ATOM 693 C CA . GLU A 1 89 ? 16.359 -19.812 -2.346 1 83.88 89 GLU A CA 1
ATOM 694 C C . GLU A 1 89 ? 15.805 -20.281 -1.003 1 83.88 89 GLU A C 1
ATOM 696 O O . GLU A 1 89 ? 15.273 -21.391 -0.899 1 83.88 89 GLU A O 1
ATOM 701 N N . GLU A 1 90 ? 15.938 -19.453 0.035 1 78.12 90 GLU A N 1
ATOM 702 C CA . GLU A 1 90 ? 15.531 -19.781 1.396 1 78.12 90 GLU A CA 1
ATOM 703 C C . GLU A 1 90 ? 14.023 -20.016 1.477 1 78.12 90 GLU A C 1
ATOM 705 O O . GLU A 1 90 ? 13.547 -20.703 2.385 1 78.12 90 GLU A O 1
ATOM 710 N N . ALA A 1 91 ? 13.336 -19.469 0.487 1 74.94 91 ALA A N 1
ATOM 711 C CA . ALA A 1 91 ? 11.883 -19.594 0.494 1 74.94 91 ALA A CA 1
ATOM 712 C C . ALA A 1 91 ? 11.422 -20.703 -0.455 1 74.94 91 ALA A C 1
ATOM 714 O O . ALA A 1 91 ? 10.227 -20.828 -0.744 1 74.94 91 ALA A O 1
ATOM 715 N N . GLY A 1 92 ? 12.352 -21.531 -0.954 1 80 92 GLY A N 1
ATOM 716 C CA . GLY A 1 92 ? 11.992 -22.656 -1.799 1 80 92 GLY A CA 1
ATOM 717 C C . GLY A 1 92 ? 12.172 -22.375 -3.279 1 80 92 GLY A C 1
ATOM 718 O O . GLY A 1 92 ? 11.758 -23.172 -4.121 1 80 92 GLY A O 1
ATOM 719 N N . GLY A 1 93 ? 12.742 -21.141 -3.559 1 88.19 93 GLY A N 1
ATOM 720 C CA . GLY A 1 93 ? 13.008 -20.828 -4.953 1 88.19 93 GLY A CA 1
ATOM 721 C C . GLY A 1 93 ? 12.055 -19.797 -5.523 1 88.19 93 GLY A C 1
ATOM 722 O O . GLY A 1 93 ? 11.945 -18.688 -5 1 88.19 93 GLY A O 1
ATOM 723 N N . ASP A 1 94 ? 11.273 -20.219 -6.555 1 92.62 94 ASP A N 1
ATOM 724 C CA . ASP A 1 94 ? 10.305 -19.312 -7.184 1 92.62 94 ASP A CA 1
ATOM 725 C C . ASP A 1 94 ? 9.164 -18.984 -6.227 1 92.62 94 ASP A C 1
ATOM 727 O O . ASP A 1 94 ? 8.32 -19.844 -5.945 1 92.62 94 ASP A O 1
ATOM 731 N N . MET A 1 95 ? 9.227 -17.75 -5.789 1 91.56 95 MET A N 1
ATOM 732 C CA . MET A 1 95 ? 8.242 -17.344 -4.785 1 91.56 95 MET A CA 1
ATOM 733 C C . MET A 1 95 ? 7.324 -16.266 -5.34 1 91.56 95 MET A C 1
ATOM 735 O O . MET A 1 95 ? 7.758 -15.414 -6.117 1 91.56 95 MET A O 1
ATOM 739 N N . LEU A 1 96 ? 6.047 -16.391 -5.016 1 95.12 96 LEU A N 1
ATOM 740 C CA . LEU A 1 96 ? 5.043 -15.391 -5.34 1 95.12 96 LEU A CA 1
ATOM 741 C C . LEU A 1 96 ? 4.242 -15 -4.102 1 95.12 96 LEU A C 1
ATOM 743 O O . LEU A 1 96 ? 3.762 -15.867 -3.369 1 95.12 96 LEU A O 1
ATOM 747 N N . MET A 1 97 ? 4.203 -13.781 -3.869 1 94.81 97 MET A N 1
ATOM 748 C CA . MET A 1 97 ? 3.324 -13.219 -2.846 1 94.81 97 MET A CA 1
ATOM 749 C C . MET A 1 97 ? 2.281 -12.305 -3.471 1 94.81 97 MET A C 1
ATOM 751 O O . MET A 1 97 ? 2.615 -11.438 -4.281 1 94.81 97 MET A O 1
ATOM 755 N N . VAL A 1 98 ? 1.064 -12.562 -3.186 1 97.06 98 VAL A N 1
ATOM 756 C CA . VAL A 1 98 ? -0.038 -11.711 -3.623 1 97.06 98 VAL A CA 1
ATOM 757 C C . VAL A 1 98 ? -0.564 -10.898 -2.443 1 97.06 98 VAL A C 1
ATOM 759 O O . VAL A 1 98 ? -0.722 -11.43 -1.34 1 97.06 98 VAL A O 1
ATOM 762 N N . ASN A 1 99 ? -0.693 -9.609 -2.656 1 96.88 99 ASN A N 1
ATOM 763 C CA . ASN A 1 99 ? -1.383 -8.797 -1.656 1 96.88 99 ASN A CA 1
ATOM 764 C C . ASN A 1 99 ? -2.863 -9.156 -1.567 1 96.88 99 ASN A C 1
ATOM 766 O O . ASN A 1 99 ? -3.645 -8.812 -2.455 1 96.88 99 ASN A O 1
ATOM 770 N N . ALA A 1 100 ? -3.23 -9.734 -0.49 1 96.19 100 ALA A N 1
ATOM 771 C CA . ALA A 1 100 ? -4.578 -10.281 -0.347 1 96.19 100 ALA A CA 1
ATOM 772 C C . ALA A 1 100 ? -5.625 -9.164 -0.376 1 96.19 100 ALA A C 1
ATOM 774 O O . ALA A 1 100 ? -6.777 -9.398 -0.747 1 96.19 100 ALA A O 1
ATOM 775 N N . CYS A 1 101 ? -5.23 -7.957 -0.052 1 94.62 101 CYS A N 1
ATOM 776 C CA . CYS A 1 101 ? -6.152 -6.828 -0.028 1 94.62 101 CYS A CA 1
ATOM 777 C C . CYS A 1 101 ? -6.629 -6.484 -1.434 1 94.62 101 CYS A C 1
ATOM 779 O O . CYS A 1 101 ? -7.613 -5.762 -1.601 1 94.62 101 CYS A O 1
ATOM 781 N N . THR A 1 102 ? -5.969 -6.992 -2.447 1 97.44 102 THR A N 1
ATOM 782 C CA . THR A 1 102 ? -6.305 -6.625 -3.818 1 97.44 102 THR A CA 1
ATOM 783 C C . THR A 1 102 ? -7.242 -7.656 -4.441 1 97.44 102 THR A C 1
ATOM 785 O O . THR A 1 102 ? -7.633 -7.527 -5.602 1 97.44 102 THR A O 1
ATOM 788 N N . LEU A 1 103 ? -7.555 -8.742 -3.674 1 96.94 103 LEU A N 1
ATOM 789 C CA . LEU A 1 103 ? -8.5 -9.727 -4.188 1 96.94 103 LEU A CA 1
ATOM 790 C C . LEU A 1 103 ? -9.906 -9.125 -4.293 1 96.94 103 LEU A C 1
ATOM 792 O O . LEU A 1 103 ? -10.336 -8.391 -3.402 1 96.94 103 LEU A O 1
ATOM 796 N N . ASP A 1 104 ? -10.5 -9.391 -5.379 1 96.31 104 ASP A N 1
ATOM 797 C CA . ASP A 1 104 ? -11.812 -8.812 -5.645 1 96.31 104 ASP A CA 1
ATOM 798 C C . ASP A 1 104 ? -12.914 -9.656 -5.016 1 96.31 104 ASP A C 1
ATOM 800 O O . ASP A 1 104 ? -12.852 -10.891 -5.035 1 96.31 104 ASP A O 1
ATOM 804 N N . ASN A 1 105 ? -13.891 -8.984 -4.406 1 92.75 105 ASN A N 1
ATOM 805 C CA . ASN A 1 105 ? -15.125 -9.594 -3.92 1 92.75 105 ASN A CA 1
ATOM 806 C C . ASN A 1 105 ? -14.844 -10.609 -2.811 1 92.75 105 ASN A C 1
ATOM 808 O O . ASN A 1 105 ? -15.445 -11.688 -2.783 1 92.75 105 ASN A O 1
ATOM 812 N N . VAL A 1 106 ? -13.852 -10.43 -2.014 1 92 106 VAL A N 1
ATOM 813 C CA . VAL A 1 106 ? -13.547 -11.25 -0.845 1 92 106 VAL A CA 1
ATOM 814 C C . VAL A 1 106 ? -13.773 -10.438 0.429 1 92 106 VAL A C 1
ATOM 816 O O . VAL A 1 106 ? -13.336 -9.289 0.53 1 92 106 VAL A O 1
ATOM 819 N N . ASP A 1 107 ? -14.508 -10.977 1.344 1 87 107 ASP A N 1
ATOM 820 C CA . ASP A 1 107 ? -14.656 -10.367 2.662 1 87 107 ASP A CA 1
ATOM 821 C C . ASP A 1 107 ? -13.477 -10.711 3.566 1 87 107 ASP A C 1
ATOM 823 O O . ASP A 1 107 ? -13.461 -11.758 4.207 1 87 107 ASP A O 1
ATOM 827 N N . MET A 1 108 ? -12.586 -9.836 3.652 1 85.06 108 MET A N 1
ATOM 828 C CA . MET A 1 108 ? -11.328 -10.07 4.359 1 85.06 108 MET A CA 1
ATOM 829 C C . MET A 1 108 ? -11.547 -10.039 5.871 1 85.06 108 MET A C 1
ATOM 831 O O . MET A 1 108 ? -10.664 -10.438 6.637 1 85.06 108 MET A O 1
ATOM 835 N N . SER A 1 109 ? -12.688 -9.531 6.293 1 80.5 109 SER A N 1
ATOM 836 C CA . SER A 1 109 ? -12.945 -9.453 7.73 1 80.5 109 SER A CA 1
ATOM 837 C C . SER A 1 109 ? -13.031 -10.836 8.352 1 80.5 109 SER A C 1
ATOM 839 O O . SER A 1 109 ? -12.93 -10.984 9.57 1 80.5 109 SER A O 1
ATOM 841 N N . LYS A 1 110 ? -13.156 -11.898 7.527 1 82 110 LYS A N 1
ATOM 842 C CA . LYS A 1 110 ? -13.305 -13.258 8.023 1 82 110 LYS A CA 1
ATOM 843 C C . LYS A 1 110 ? -11.961 -13.984 8.039 1 82 110 LYS A C 1
ATOM 845 O O . LYS A 1 110 ? -11.875 -15.141 8.477 1 82 110 LYS A O 1
ATOM 850 N N . THR A 1 111 ? -10.977 -13.266 7.543 1 84.19 111 THR A N 1
ATOM 851 C CA . THR A 1 111 ? -9.656 -13.875 7.453 1 84.19 111 THR A CA 1
ATOM 852 C C . THR A 1 111 ? -8.773 -13.445 8.625 1 84.19 111 THR A C 1
ATOM 854 O O . THR A 1 111 ? -9.047 -12.43 9.273 1 84.19 111 THR A O 1
ATOM 857 N N . LYS A 1 112 ? -7.852 -14.391 8.953 1 86.5 112 LYS A N 1
ATOM 858 C CA . LYS A 1 112 ? -6.898 -14.094 10.023 1 86.5 112 LYS A CA 1
ATOM 859 C C . LYS A 1 112 ? -5.461 -14.305 9.547 1 86.5 112 LYS A C 1
ATOM 861 O O . LYS A 1 112 ? -5.191 -15.195 8.742 1 86.5 112 LYS A O 1
ATOM 866 N N . VAL A 1 113 ? -4.633 -13.445 10.078 1 88.44 113 VAL A N 1
ATOM 867 C CA . VAL A 1 113 ? -3.205 -13.664 9.867 1 88.44 113 VAL A CA 1
ATOM 868 C C . VAL A 1 113 ? -2.746 -14.898 10.633 1 88.44 113 VAL A C 1
ATOM 870 O O . VAL A 1 113 ? -3.004 -15.016 11.836 1 88.44 113 VAL A O 1
ATOM 873 N N . LYS A 1 114 ? -2.094 -15.773 9.953 1 88.19 114 LYS A N 1
ATOM 874 C CA . LYS A 1 114 ? -1.709 -17.031 10.578 1 88.19 114 LYS A CA 1
ATOM 875 C C . LYS A 1 114 ? -0.19 -17.172 10.648 1 88.19 114 LYS A C 1
ATOM 877 O O . LYS A 1 114 ? 0.329 -18.031 11.375 1 88.19 114 LYS A O 1
ATOM 882 N N . LYS A 1 115 ? 0.444 -16.391 9.914 1 86.19 115 LYS A N 1
ATOM 883 C CA . LYS A 1 115 ? 1.896 -16.516 9.836 1 86.19 115 LYS A CA 1
ATOM 884 C C . LYS A 1 115 ? 2.57 -15.156 9.875 1 86.19 115 LYS A C 1
ATOM 886 O O . LYS A 1 115 ? 2.068 -14.195 9.289 1 86.19 115 LYS A O 1
ATOM 891 N N . TYR A 1 116 ? 3.678 -15.039 10.625 1 82.81 116 TYR A N 1
ATOM 892 C CA . TYR A 1 116 ? 4.512 -13.844 10.68 1 82.81 116 TYR A CA 1
ATOM 893 C C . TYR A 1 116 ? 5.945 -14.164 10.273 1 82.81 116 TYR A C 1
ATOM 895 O O . TYR A 1 116 ? 6.578 -15.055 10.844 1 82.81 116 TYR A O 1
ATOM 903 N N . TRP A 1 117 ? 6.32 -13.438 9.203 1 81.38 117 TRP A N 1
ATOM 904 C CA . TRP A 1 117 ? 7.68 -13.633 8.703 1 81.38 117 TRP A CA 1
ATOM 905 C C . TRP A 1 117 ? 8.617 -12.57 9.258 1 81.38 117 TRP A C 1
ATOM 907 O O . TRP A 1 117 ? 8.219 -11.43 9.477 1 81.38 117 TRP A O 1
ATOM 917 N N . ASP A 1 118 ? 9.797 -13.07 9.602 1 79.88 118 ASP A N 1
ATOM 918 C CA . ASP A 1 118 ? 10.852 -12.141 9.992 1 79.88 118 ASP A CA 1
ATOM 919 C C . ASP A 1 118 ? 11.773 -11.828 8.812 1 79.88 118 ASP A C 1
ATOM 921 O O . ASP A 1 118 ? 12.922 -12.281 8.781 1 79.88 118 ASP A O 1
ATOM 925 N N . GLY A 1 119 ? 11.312 -11.062 7.945 1 76.38 119 GLY A N 1
ATOM 926 C CA . GLY A 1 119 ? 12.062 -10.656 6.77 1 76.38 119 GLY A CA 1
ATOM 927 C C . GLY A 1 119 ? 13.211 -9.711 7.086 1 76.38 119 GLY A C 1
ATOM 928 O O . GLY A 1 119 ? 14.195 -9.641 6.344 1 76.38 119 GLY A O 1
ATOM 929 N N . ARG A 1 120 ? 13.086 -9.023 8.148 1 73.31 120 ARG A N 1
ATOM 930 C CA . ARG A 1 120 ? 14.141 -8.094 8.547 1 73.31 120 ARG A CA 1
ATOM 931 C C . ARG A 1 120 ? 15.438 -8.836 8.844 1 73.31 120 ARG A C 1
ATOM 933 O O . ARG A 1 120 ? 16.531 -8.344 8.531 1 73.31 120 ARG A O 1
ATOM 940 N N . ALA A 1 121 ? 15.195 -9.945 9.359 1 71.56 121 ALA A N 1
ATOM 941 C CA . ALA A 1 121 ? 16.359 -10.766 9.695 1 71.56 121 ALA A CA 1
ATOM 942 C C . ALA A 1 121 ? 16.609 -11.82 8.625 1 71.56 121 ALA A C 1
ATOM 944 O O . ALA A 1 121 ? 17.422 -12.719 8.82 1 71.56 121 ALA A O 1
ATOM 945 N N . GLU A 1 122 ? 15.867 -11.789 7.582 1 64.25 122 GLU A N 1
ATOM 946 C CA . GLU A 1 1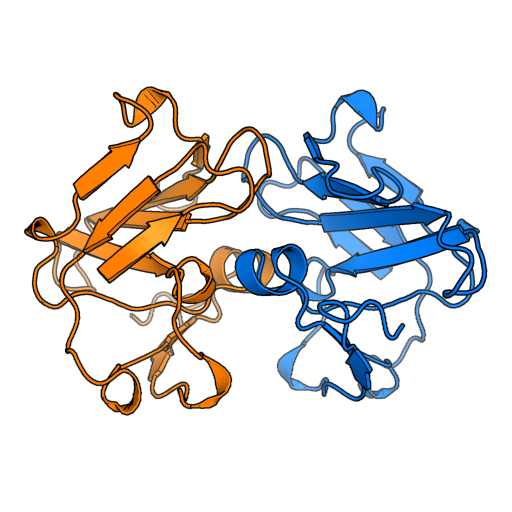22 ? 15.969 -12.711 6.453 1 64.25 122 GLU A CA 1
ATOM 947 C C . GLU A 1 122 ? 15.641 -14.133 6.875 1 64.25 122 GLU A C 1
ATOM 949 O O . GLU A 1 122 ? 16.266 -15.086 6.402 1 64.25 122 GLU A O 1
ATOM 954 N N . LYS A 1 123 ? 14.938 -14.219 8.008 1 64.62 123 LYS A N 1
ATOM 955 C CA . LYS A 1 123 ? 14.453 -15.516 8.469 1 64.62 123 LYS A CA 1
ATOM 956 C C . LYS A 1 123 ? 13.07 -15.82 7.902 1 64.62 123 LYS A C 1
ATOM 958 O O . LYS A 1 123 ? 12.055 -15.422 8.477 1 64.62 123 LYS A O 1
ATOM 963 N N . TRP A 1 124 ? 13.188 -16.438 6.613 1 62.22 124 TRP A N 1
ATOM 964 C CA . TRP A 1 124 ? 11.977 -16.703 5.844 1 62.22 124 TRP A CA 1
ATOM 965 C C . TRP A 1 124 ? 11.344 -18.016 6.25 1 62.22 124 TRP A C 1
ATOM 967 O O . TRP A 1 124 ? 12.031 -18.922 6.723 1 62.22 124 TRP A O 1
ATOM 977 N N . TYR B 1 1 ? 7.812 14.047 13.703 1 97.62 1 TYR B N 1
ATOM 978 C CA . TYR B 1 1 ? 8.227 12.758 13.156 1 97.62 1 TYR B CA 1
ATOM 979 C C . TYR B 1 1 ? 8.578 12.883 11.68 1 97.62 1 TYR B C 1
ATOM 981 O O . TYR B 1 1 ? 8.039 13.742 10.977 1 97.62 1 TYR B O 1
ATOM 989 N N . TYR B 1 2 ? 9.531 12.094 11.312 1 98.38 2 TYR B N 1
ATOM 990 C CA . TYR B 1 2 ? 9.875 11.961 9.898 1 98.38 2 TYR B CA 1
ATOM 991 C C . TYR B 1 2 ? 9.297 10.672 9.32 1 98.38 2 TYR B C 1
ATOM 993 O O . TYR B 1 2 ? 9.102 9.695 10.047 1 98.38 2 TYR B O 1
ATOM 1001 N N . GLY B 1 3 ? 8.953 10.773 8.062 1 98.44 3 GLY B N 1
ATOM 1002 C CA . GLY B 1 3 ? 8.508 9.602 7.328 1 98.44 3 GLY B CA 1
ATOM 1003 C C . GLY B 1 3 ? 8.992 9.578 5.891 1 98.44 3 GLY B C 1
ATOM 1004 O O . GLY B 1 3 ? 9.492 10.578 5.379 1 98.44 3 GLY B O 1
ATOM 1005 N N . SER B 1 4 ? 8.898 8.398 5.32 1 98.69 4 SER B N 1
ATOM 1006 C CA . SER B 1 4 ? 9.352 8.258 3.939 1 98.69 4 SER B CA 1
ATOM 1007 C C . SER B 1 4 ? 8.773 7.004 3.293 1 98.69 4 SER B C 1
ATOM 1009 O O . SER B 1 4 ? 8.352 6.078 3.99 1 98.69 4 SER B O 1
ATOM 1011 N N . CYS B 1 5 ? 8.781 7.094 1.927 1 98.5 5 CYS B N 1
ATOM 1012 C CA . CYS B 1 5 ? 8.523 5.859 1.197 1 98.5 5 CYS B CA 1
ATOM 1013 C C . CYS B 1 5 ? 9.688 4.887 1.339 1 98.5 5 CYS B C 1
ATOM 1015 O O . CYS B 1 5 ? 10.641 5.152 2.082 1 98.5 5 CYS B O 1
ATOM 1017 N N . HIS B 1 6 ? 9.609 3.777 0.724 1 98.12 6 HIS B N 1
ATOM 1018 C CA . HIS B 1 6 ? 10.617 2.752 0.945 1 98.12 6 HIS B CA 1
ATOM 1019 C C . HIS B 1 6 ? 11.945 3.137 0.294 1 98.12 6 HIS B C 1
ATOM 1021 O O . HIS B 1 6 ? 13.016 2.893 0.859 1 98.12 6 HIS B O 1
ATOM 1027 N N . CYS B 1 7 ? 11.938 3.682 -0.912 1 98.19 7 CYS B N 1
ATOM 1028 C CA . CYS B 1 7 ? 13.164 3.969 -1.651 1 98.19 7 CYS B CA 1
ATOM 1029 C C . CYS B 1 7 ? 13.758 5.301 -1.219 1 98.19 7 CYS B C 1
ATOM 1031 O O . CYS B 1 7 ? 14.875 5.645 -1.621 1 98.19 7 CYS B O 1
ATOM 1033 N N . GLY B 1 8 ? 13.023 6.074 -0.522 1 98.19 8 GLY B N 1
ATOM 1034 C CA . GLY B 1 8 ? 13.555 7.316 0.02 1 98.19 8 GLY B CA 1
ATOM 1035 C C . GLY B 1 8 ? 13.281 8.516 -0.865 1 98.19 8 GLY B C 1
ATOM 1036 O O . GLY B 1 8 ? 13.672 9.641 -0.534 1 98.19 8 GLY B O 1
ATOM 1037 N N . GLN B 1 9 ? 12.57 8.328 -1.919 1 98.5 9 GLN B N 1
ATOM 1038 C CA . GLN B 1 9 ? 12.297 9.438 -2.822 1 98.5 9 GLN B CA 1
ATOM 1039 C C . GLN B 1 9 ? 11.266 10.391 -2.219 1 98.5 9 GLN B C 1
ATOM 1041 O O . GLN B 1 9 ? 11.336 11.602 -2.443 1 98.5 9 GLN B O 1
ATOM 1046 N N . VAL B 1 10 ? 10.297 9.906 -1.58 1 98.81 10 VAL B N 1
ATOM 1047 C CA . VAL B 1 10 ? 9.289 10.727 -0.918 1 98.81 10 VAL B CA 1
ATOM 1048 C C . VAL B 1 10 ? 9.562 10.766 0.583 1 98.81 10 VAL B C 1
ATOM 1050 O O . VAL B 1 10 ? 9.555 9.734 1.252 1 98.81 10 VAL B O 1
ATOM 1053 N N . LYS B 1 11 ? 9.891 11.883 1.058 1 98.88 11 LYS B N 1
ATOM 1054 C CA . LYS B 1 11 ? 10.141 12.125 2.475 1 98.88 11 LYS B CA 1
ATOM 1055 C C . LYS B 1 11 ? 9.281 13.273 2.996 1 98.88 11 LYS B C 1
ATOM 1057 O O . LYS B 1 11 ? 9.023 14.242 2.277 1 98.88 11 LYS B O 1
ATOM 1062 N N . TYR B 1 12 ? 8.859 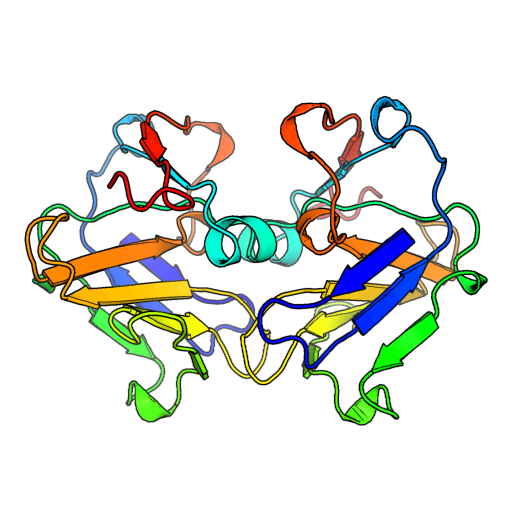13.141 4.223 1 98.75 12 TYR B N 1
ATOM 1063 C CA . TYR B 1 12 ? 8.031 14.188 4.82 1 98.75 12 TYR B CA 1
ATOM 1064 C C . TYR B 1 12 ? 8.305 14.312 6.312 1 98.75 12 TYR B C 1
ATOM 1066 O O . TYR B 1 12 ? 9.008 13.484 6.895 1 98.75 12 TYR B O 1
ATOM 1074 N N . LYS B 1 13 ? 7.848 15.375 6.895 1 98.69 13 LYS B N 1
ATOM 1075 C CA . LYS B 1 13 ? 7.777 15.547 8.344 1 98.69 13 LYS B CA 1
ATOM 1076 C C . LYS B 1 13 ? 6.375 15.961 8.781 1 98.69 13 LYS B C 1
ATOM 1078 O O . LYS B 1 13 ? 5.633 16.578 8.016 1 98.69 13 LYS B O 1
ATOM 1083 N N . VAL B 1 14 ? 5.996 15.57 9.969 1 98.44 14 VAL B N 1
ATOM 1084 C CA . VAL B 1 14 ? 4.676 15.875 10.516 1 98.44 14 VAL B CA 1
ATOM 1085 C C . VAL B 1 14 ? 4.742 15.891 12.039 1 98.44 14 VAL B C 1
ATOM 1087 O O . VAL B 1 14 ? 5.52 15.148 12.641 1 98.44 14 VAL B O 1
ATOM 1090 N N . ASP B 1 15 ? 3.975 16.734 12.555 1 97.81 15 ASP B N 1
ATOM 1091 C CA . ASP B 1 15 ? 3.898 16.766 14.008 1 97.81 15 ASP B CA 1
ATOM 1092 C C . ASP B 1 15 ? 2.869 15.773 14.531 1 97.81 15 ASP B C 1
ATOM 1094 O O . ASP B 1 15 ? 1.703 15.812 14.133 1 97.81 15 ASP B O 1
ATOM 1098 N N . LEU B 1 16 ? 3.283 14.883 15.344 1 96.5 16 LEU B N 1
ATOM 1099 C CA . LEU B 1 16 ? 2.457 13.914 16.062 1 96.5 16 LEU B CA 1
ATOM 1100 C C . LEU B 1 16 ? 2.832 13.859 17.531 1 96.5 16 LEU B C 1
ATOM 1102 O O . LEU B 1 16 ? 3.936 14.25 17.922 1 96.5 16 LEU B O 1
ATOM 1106 N N . PRO B 1 17 ? 1.877 13.391 18.359 1 95.25 17 PRO B N 1
ATOM 1107 C CA . PRO B 1 17 ? 2.25 13.211 19.766 1 95.25 17 PRO B CA 1
ATOM 1108 C C . PRO B 1 17 ? 3.484 12.328 19.938 1 95.25 17 PRO B C 1
ATOM 1110 O O . PRO B 1 17 ? 3.648 11.344 19.219 1 95.25 17 PRO B O 1
ATOM 1113 N N . ALA B 1 18 ? 4.309 12.648 20.922 1 93.75 18 ALA B N 1
ATOM 1114 C CA . ALA B 1 18 ? 5.617 12.023 21.094 1 93.75 18 ALA B CA 1
ATOM 1115 C C . ALA B 1 18 ? 5.477 10.531 21.391 1 93.75 18 ALA B C 1
ATOM 111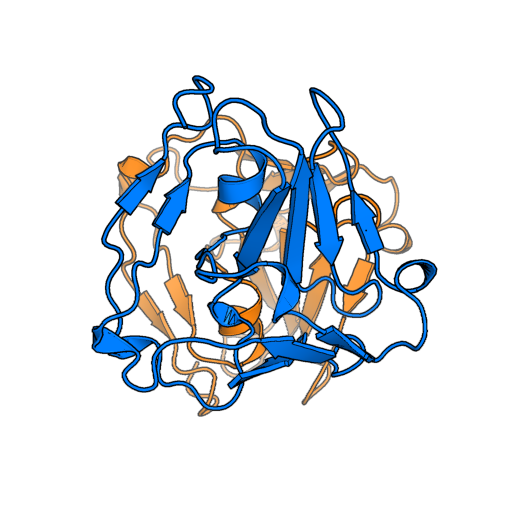7 O O . ALA B 1 18 ? 6.301 9.727 20.953 1 93.75 18 ALA B O 1
ATOM 1118 N N . ASP B 1 19 ? 4.434 10.18 22.094 1 94.12 19 ASP B N 1
ATOM 1119 C CA . ASP B 1 19 ? 4.207 8.797 22.484 1 94.12 19 ASP B CA 1
ATOM 1120 C C . ASP B 1 19 ? 3.281 8.094 21.5 1 94.12 19 ASP B C 1
ATOM 1122 O O . ASP B 1 19 ? 2.072 8.336 21.484 1 94.12 19 ASP B O 1
ATOM 1126 N N . PRO B 1 20 ? 3.828 7.191 20.703 1 92.5 20 PRO B N 1
ATOM 1127 C CA . PRO B 1 20 ? 3.021 6.527 19.688 1 92.5 20 PRO B CA 1
ATOM 1128 C C . PRO B 1 20 ? 1.844 5.754 20.266 1 92.5 20 PRO B C 1
ATOM 1130 O O . PRO B 1 20 ? 0.862 5.492 19.578 1 92.5 20 PRO B O 1
ATOM 1133 N N . THR B 1 21 ? 1.971 5.383 21.516 1 91.06 21 THR B N 1
ATOM 1134 C CA . THR B 1 21 ? 0.894 4.609 22.125 1 91.06 21 THR B CA 1
ATOM 1135 C C . THR B 1 21 ? -0.357 5.465 22.281 1 91.06 21 THR B C 1
ATOM 1137 O O . THR B 1 21 ? -1.445 4.941 22.531 1 91.06 21 THR B O 1
ATOM 1140 N N . THR B 1 22 ? -0.169 6.762 22.141 1 92.5 22 THR B N 1
ATOM 1141 C CA . THR B 1 22 ? -1.289 7.68 22.312 1 92.5 22 THR B CA 1
ATOM 1142 C C . THR B 1 22 ? -1.942 8 20.969 1 92.5 22 THR B C 1
ATOM 1144 O O . THR B 1 22 ? -2.98 8.664 20.922 1 92.5 22 THR B O 1
ATOM 1147 N N . TRP B 1 23 ? -1.358 7.527 19.875 1 93.75 23 TRP B N 1
ATOM 1148 C CA . TRP B 1 23 ? -1.867 7.848 18.547 1 93.75 23 TRP B CA 1
ATOM 1149 C C . TRP B 1 23 ? -3.238 7.219 18.328 1 93.75 23 TRP B C 1
ATOM 1151 O O . TRP B 1 23 ? -3.502 6.105 18.781 1 93.75 23 TRP B O 1
ATOM 1161 N N . GLU B 1 24 ? -4.051 7.977 17.672 1 91.44 24 GLU B N 1
ATOM 1162 C CA . GLU B 1 24 ? -5.324 7.422 17.203 1 91.44 24 GLU B CA 1
ATOM 1163 C C . GLU B 1 24 ? -5.203 6.875 15.789 1 91.44 24 GLU B C 1
ATOM 1165 O O . GLU B 1 24 ? -5.629 7.52 14.828 1 91.44 24 GLU B O 1
ATOM 1170 N N . LEU B 1 25 ? -4.691 5.68 15.734 1 93.56 25 LEU B N 1
ATOM 1171 C CA . LEU B 1 25 ? -4.598 5.012 14.438 1 93.56 25 LEU B CA 1
ATOM 1172 C C . LEU B 1 25 ? -5.969 4.523 13.977 1 93.56 25 LEU B C 1
ATOM 1174 O O . LEU B 1 25 ? -6.785 4.086 14.797 1 93.56 25 LEU B O 1
ATOM 1178 N N . SER B 1 26 ? -6.121 4.656 12.688 1 91.5 26 SER B N 1
ATOM 1179 C CA . SER B 1 26 ? -7.43 4.27 12.172 1 91.5 26 SER B CA 1
ATOM 1180 C C . SER B 1 26 ? -7.297 3.41 10.922 1 91.5 26 SER B C 1
ATOM 1182 O O . SER B 1 26 ? -6.273 3.461 10.234 1 91.5 26 SER B O 1
ATOM 1184 N N . ARG B 1 27 ? -8.32 2.602 10.734 1 88.62 27 ARG B N 1
ATOM 1185 C CA . ARG B 1 27 ? -8.539 1.881 9.484 1 88.62 27 ARG B CA 1
ATOM 1186 C C . ARG B 1 27 ? -9.875 2.26 8.859 1 88.62 27 ARG B C 1
ATOM 1188 O O . ARG B 1 27 ? -10.82 2.613 9.57 1 88.62 27 ARG B O 1
ATOM 1195 N N . CYS B 1 28 ? -9.852 2.305 7.648 1 87.75 28 CYS B N 1
ATOM 1196 C CA . CYS B 1 28 ? -11.07 2.6 6.906 1 87.75 28 CYS B CA 1
ATOM 1197 C C . CYS B 1 28 ? -11.445 1.441 5.988 1 87.75 28 CYS B C 1
ATOM 1199 O O . CYS B 1 28 ? -10.57 0.794 5.41 1 87.75 28 CYS B O 1
ATOM 1201 N N . ASN B 1 29 ? -12.773 1.228 5.793 1 85.75 29 ASN B N 1
ATOM 1202 C CA . ASN B 1 29 ? -13.203 0.103 4.969 1 85.75 29 ASN B CA 1
ATOM 1203 C C . ASN B 1 29 ? -13.562 0.548 3.555 1 85.75 29 ASN B C 1
ATOM 1205 O O . ASN B 1 29 ? -14.211 -0.192 2.814 1 85.75 29 ASN B O 1
ATOM 1209 N N . CYS B 1 30 ? -13.188 1.774 3.248 1 88.44 30 CYS B N 1
ATOM 1210 C CA . CYS B 1 30 ? -13.398 2.127 1.849 1 88.44 30 CYS B CA 1
ATOM 1211 C C . CYS B 1 30 ? -12.469 1.336 0.939 1 88.44 30 CYS B C 1
ATOM 1213 O O . CYS B 1 30 ? -11.5 0.728 1.408 1 88.44 30 CYS B O 1
ATOM 1215 N N . THR B 1 31 ? -12.781 1.343 -0.373 1 90.62 31 THR B N 1
ATOM 1216 C CA . THR B 1 31 ? -12.094 0.428 -1.281 1 90.62 31 THR B CA 1
ATOM 1217 C C . THR B 1 31 ? -10.617 0.781 -1.392 1 90.62 31 THR B C 1
ATOM 1219 O O . THR B 1 31 ? -9.758 -0.107 -1.403 1 90.62 31 THR B O 1
ATOM 1222 N N . ILE B 1 32 ? -10.25 2.039 -1.381 1 92.56 32 ILE B N 1
ATOM 1223 C CA . ILE B 1 32 ? -8.852 2.406 -1.606 1 92.56 32 ILE B CA 1
ATOM 1224 C C . ILE B 1 32 ? -8.047 2.166 -0.334 1 92.56 32 ILE B C 1
ATOM 1226 O O . ILE B 1 32 ? -6.906 1.69 -0.395 1 92.56 32 ILE B O 1
ATOM 1230 N N . CYS B 1 33 ? -8.57 2.506 0.786 1 90.75 33 CYS B N 1
ATOM 1231 C CA . CYS B 1 33 ? -7.863 2.242 2.033 1 90.75 33 CYS B CA 1
ATOM 1232 C C . CYS B 1 33 ? -7.637 0.749 2.227 1 90.75 33 CYS B C 1
ATOM 1234 O O . CYS B 1 33 ? -6.574 0.333 2.689 1 90.75 33 CYS B O 1
ATOM 1236 N N . HIS B 1 34 ? -8.664 0.018 1.857 1 90 34 HIS B N 1
ATOM 1237 C CA . HIS B 1 34 ? -8.555 -1.433 1.962 1 90 34 HIS B CA 1
ATOM 1238 C C . HIS B 1 34 ? -7.469 -1.972 1.038 1 90 34 HIS B C 1
ATOM 1240 O O . HIS B 1 34 ? -6.555 -2.67 1.487 1 90 34 HIS B O 1
ATOM 1246 N N . LYS B 1 35 ? -7.5 -1.599 -0.2 1 93.5 35 LYS B N 1
ATOM 1247 C CA . LYS B 1 35 ? -6.578 -2.164 -1.182 1 93.5 35 LYS B CA 1
ATOM 1248 C C . LYS B 1 35 ? -5.152 -1.675 -0.944 1 93.5 35 LYS B C 1
ATOM 1250 O O . LYS B 1 35 ? -4.188 -2.391 -1.229 1 93.5 35 LYS B O 1
ATOM 1255 N N . LYS B 1 36 ? -4.988 -0.554 -0.367 1 91.5 36 LYS B N 1
ATOM 1256 C CA . LYS B 1 36 ? -3.648 -0.016 -0.148 1 91.5 36 LYS B CA 1
ATOM 1257 C C . LYS B 1 36 ? -3.115 -0.405 1.228 1 91.5 36 LYS B C 1
ATOM 1259 O O . LYS B 1 36 ? -1.95 -0.158 1.542 1 91.5 36 LYS B O 1
ATOM 1264 N N . GLY B 1 37 ? -3.973 -1.012 2.004 1 85.69 37 GLY B N 1
ATOM 1265 C CA . GLY B 1 37 ? -3.529 -1.452 3.318 1 85.69 37 GLY B CA 1
ATOM 1266 C C . GLY B 1 37 ? -3.178 -0.303 4.246 1 85.69 37 GLY B C 1
ATOM 1267 O O . GLY B 1 37 ? -2.223 -0.393 5.02 1 85.69 37 GLY B O 1
ATOM 1268 N N . TYR B 1 38 ? -3.928 0.698 4.242 1 88.12 38 TYR B N 1
ATOM 1269 C CA . TYR B 1 38 ? -3.609 1.897 5.012 1 88.12 38 TYR B CA 1
ATOM 1270 C C . TYR B 1 38 ? -3.805 1.658 6.504 1 88.12 38 TYR B C 1
ATOM 1272 O O . TYR B 1 38 ? -4.801 1.061 6.918 1 88.12 38 TYR B O 1
ATOM 1280 N N . LEU B 1 39 ? -2.822 1.999 7.238 1 92.12 39 LEU B N 1
ATOM 1281 C CA . LEU B 1 39 ? -2.939 2.383 8.641 1 92.12 39 LEU B CA 1
ATOM 1282 C C . LEU B 1 39 ? -2.795 3.891 8.805 1 92.12 39 LEU B C 1
ATOM 1284 O O . LEU B 1 39 ? -1.691 4.43 8.688 1 92.12 39 LEU B O 1
ATOM 1288 N N . SER B 1 40 ? -3.893 4.535 9.102 1 93.38 40 SER B N 1
ATOM 1289 C CA . SER B 1 40 ? -3.928 5.984 8.93 1 93.38 40 SER B CA 1
ATOM 1290 C C . SER B 1 40 ? -3.789 6.695 10.273 1 93.38 40 SER B C 1
ATOM 1292 O O . SER B 1 40 ? -4.266 6.203 11.297 1 93.38 40 SER B O 1
ATOM 1294 N N . ILE B 1 41 ? -3.141 7.797 10.227 1 94.75 41 ILE B N 1
ATOM 1295 C CA . ILE B 1 41 ? -3.123 8.742 11.336 1 94.75 41 ILE B CA 1
ATOM 1296 C C . ILE B 1 41 ? -3.418 10.148 10.82 1 94.75 41 ILE B C 1
ATOM 1298 O O . ILE B 1 41 ? -2.949 10.539 9.742 1 94.75 41 ILE B O 1
ATOM 1302 N N . GLN B 1 42 ? -4.254 10.82 11.539 1 93.19 42 GLN B N 1
ATOM 1303 C CA . GLN B 1 42 ? -4.574 12.203 11.219 1 93.19 42 GLN B CA 1
ATOM 1304 C C . GLN B 1 42 ? -3.904 13.164 12.195 1 93.19 42 GLN B C 1
ATOM 1306 O O . GLN B 1 42 ? -4.219 13.172 13.383 1 93.19 42 GLN B O 1
ATOM 1311 N N . PRO B 1 43 ? -2.965 13.93 11.664 1 95 43 PRO B N 1
ATOM 1312 C CA . PRO B 1 43 ? -2.416 14.953 12.562 1 95 43 PRO B CA 1
ATOM 1313 C C . PRO B 1 43 ? -3.469 15.953 13.031 1 95 43 PRO B C 1
ATOM 1315 O O . PRO B 1 43 ? -4.43 16.234 12.312 1 95 43 PRO B O 1
ATOM 1318 N N . LYS B 1 44 ? -3.344 16.5 14.234 1 91.62 44 LYS B N 1
ATOM 1319 C CA . LYS B 1 44 ? -4.27 17.5 14.773 1 91.62 44 LYS B CA 1
ATOM 1320 C C . LYS B 1 44 ? -4.309 18.75 13.906 1 91.62 44 LYS B C 1
ATOM 1322 O O . LYS B 1 44 ? -5.367 19.359 13.727 1 91.62 44 LYS B O 1
ATOM 1327 N N . ASP B 1 45 ? -3.201 19.109 13.438 1 94.38 45 ASP B N 1
ATOM 1328 C CA . ASP B 1 45 ? -3.057 20.266 12.555 1 94.38 45 ASP B CA 1
ATOM 1329 C C . ASP B 1 45 ? -2.432 19.859 11.219 1 94.38 45 ASP B C 1
ATOM 1331 O O . ASP B 1 45 ? -1.242 19.547 11.156 1 94.38 45 ASP B O 1
ATOM 1335 N N . VAL B 1 46 ? -3.221 19.969 10.117 1 94.81 46 VAL B N 1
ATOM 1336 C CA . VAL B 1 46 ? -2.791 19.531 8.797 1 94.81 46 VAL B CA 1
ATOM 1337 C C . VAL B 1 46 ? -1.604 20.359 8.328 1 94.81 46 VAL B C 1
ATOM 1339 O O . VAL B 1 46 ? -0.809 19.922 7.496 1 94.81 46 VAL B O 1
ATOM 1342 N N . ASN B 1 47 ? -1.43 21.484 8.859 1 95.94 47 ASN B N 1
ATOM 1343 C CA . ASN B 1 47 ? -0.396 22.406 8.398 1 95.94 47 ASN B CA 1
ATOM 1344 C C . ASN B 1 47 ? 0.98 22.016 8.93 1 95.94 47 ASN B C 1
ATOM 1346 O O . ASN B 1 47 ? 1.995 22.562 8.508 1 95.94 47 ASN B O 1
ATOM 1350 N N . THR B 1 48 ? 1.008 21.031 9.805 1 97.75 48 THR B N 1
ATOM 1351 C CA . THR B 1 48 ? 2.287 20.562 10.328 1 97.75 48 THR B CA 1
ATOM 1352 C C . THR B 1 48 ? 2.959 19.609 9.344 1 97.75 48 THR B C 1
ATOM 1354 O O . THR B 1 48 ? 4.148 19.312 9.477 1 97.75 48 THR B O 1
ATOM 1357 N N . PHE B 1 49 ? 2.219 19.125 8.398 1 98.06 49 PHE B N 1
ATOM 1358 C CA . PHE B 1 49 ? 2.791 18.25 7.391 1 98.06 49 PHE B CA 1
ATOM 1359 C C . PHE B 1 49 ? 3.625 19.031 6.391 1 98.06 49 PHE B C 1
ATOM 1361 O O . PHE B 1 49 ? 3.17 20.047 5.855 1 98.06 49 PHE B O 1
ATOM 1368 N N . THR B 1 50 ? 4.855 18.562 6.141 1 98.19 50 THR B N 1
ATOM 1369 C CA . THR B 1 50 ? 5.73 19.156 5.141 1 98.19 50 THR B CA 1
ATOM 1370 C C . THR B 1 50 ? 6.387 18.078 4.281 1 98.19 50 THR B C 1
ATOM 1372 O O . THR B 1 50 ? 6.973 17.125 4.809 1 98.19 50 THR B O 1
ATOM 1375 N N . LEU B 1 51 ? 6.254 18.25 2.969 1 98.44 51 LEU B N 1
ATOM 1376 C CA . LEU B 1 51 ? 7.02 17.406 2.055 1 98.44 51 LEU B CA 1
ATOM 1377 C C . LEU B 1 51 ? 8.492 17.812 2.057 1 98.44 51 LEU B C 1
ATOM 1379 O O . LEU B 1 51 ? 8.836 18.953 1.749 1 98.44 51 LEU B O 1
ATOM 1383 N N . VAL B 1 52 ? 9.328 16.938 2.479 1 98.62 52 VAL B N 1
ATOM 1384 C CA . VAL B 1 52 ? 10.766 17.188 2.545 1 98.62 52 VAL B CA 1
ATOM 1385 C C . VAL B 1 52 ? 11.406 16.875 1.193 1 98.62 52 VAL B C 1
ATOM 1387 O O . VAL B 1 52 ? 12.328 17.562 0.762 1 98.62 52 VAL B O 1
ATOM 1390 N N . SER B 1 53 ? 11.031 15.805 0.567 1 98.38 53 SER B N 1
ATOM 1391 C CA . SER B 1 53 ? 11.43 15.375 -0.766 1 98.38 53 SER B CA 1
ATOM 1392 C C . SER B 1 53 ? 10.297 14.641 -1.477 1 98.38 53 SER B C 1
ATOM 1394 O O . SER B 1 53 ? 9.5 13.953 -0.838 1 98.38 53 SER B O 1
ATOM 1396 N N . PRO B 1 54 ? 10.195 14.703 -2.785 1 98.38 54 PRO B N 1
ATOM 1397 C CA . PRO B 1 54 ? 10.93 15.578 -3.695 1 98.38 54 PRO B CA 1
ATOM 1398 C C . PRO B 1 54 ? 10.578 17.047 -3.51 1 98.38 54 PRO B C 1
ATOM 1400 O O . PRO B 1 54 ? 9.922 17.422 -2.531 1 98.38 54 PRO B O 1
ATOM 1403 N N . ALA B 1 55 ? 11.031 17.969 -4.418 1 97.25 55 ALA B N 1
ATOM 1404 C CA . ALA B 1 55 ? 10.875 19.422 -4.273 1 97.25 55 ALA B CA 1
ATOM 1405 C C . ALA B 1 55 ? 9.43 19.844 -4.512 1 97.25 55 ALA B C 1
ATOM 1407 O O . ALA B 1 55 ? 8.969 20.844 -3.959 1 97.25 55 ALA B O 1
ATOM 1408 N N . SER B 1 56 ? 8.703 19.016 -5.312 1 97.31 56 SER B N 1
ATOM 1409 C CA . SER B 1 56 ? 7.336 19.375 -5.676 1 97.31 56 SER B CA 1
ATOM 1410 C C . SER B 1 56 ? 6.395 18.188 -5.531 1 97.31 56 SER B C 1
ATOM 1412 O O . SER B 1 56 ? 6.766 17.062 -5.852 1 97.31 56 SER B O 1
ATOM 1414 N N . LEU B 1 57 ? 5.168 18.516 -5.094 1 96.75 57 LEU B N 1
ATOM 1415 C CA . LEU B 1 57 ? 4.121 17.516 -5.008 1 96.75 57 LEU B CA 1
ATOM 1416 C C . LEU B 1 57 ? 3.855 16.891 -6.375 1 96.75 57 LEU B C 1
ATOM 1418 O O . LEU B 1 57 ? 3.369 15.758 -6.465 1 96.75 57 LEU B O 1
ATOM 1422 N N . GLU B 1 58 ? 4.207 17.578 -7.414 1 96.44 58 GLU B N 1
ATOM 1423 C CA . GLU B 1 58 ? 3.973 17.094 -8.773 1 96.44 58 GLU B CA 1
ATOM 1424 C C . GLU B 1 58 ? 4.848 15.883 -9.086 1 96.44 58 GLU B C 1
ATOM 1426 O O . GLU B 1 58 ? 4.559 15.125 -10.008 1 96.44 58 GLU B O 1
ATOM 1431 N N . GLU B 1 59 ? 5.898 15.719 -8.305 1 97.75 59 GLU B N 1
ATOM 1432 C CA . GLU B 1 59 ? 6.809 14.594 -8.492 1 97.75 59 GLU B CA 1
ATOM 1433 C C . GLU B 1 59 ? 6.344 13.367 -7.715 1 97.75 59 GLU B C 1
ATOM 1435 O O . GLU B 1 59 ? 6.898 12.273 -7.871 1 97.75 59 GLU B O 1
ATOM 1440 N N . VAL B 1 60 ? 5.406 13.617 -6.855 1 98.62 60 VAL B N 1
ATOM 1441 C CA . VAL B 1 60 ? 4.801 12.531 -6.09 1 98.62 60 VAL B CA 1
ATOM 1442 C C . VAL B 1 60 ? 3.564 12.016 -6.824 1 98.62 60 VAL B C 1
ATOM 1444 O O . VAL B 1 60 ? 2.775 12.797 -7.359 1 98.62 60 VAL B O 1
ATOM 1447 N N . GLY B 1 61 ? 3.5 10.695 -6.969 1 98.5 61 GLY B N 1
ATOM 1448 C CA . GLY B 1 61 ? 2.311 10.133 -7.586 1 98.5 61 GLY B CA 1
ATOM 1449 C C . GLY B 1 61 ? 1.021 10.617 -6.945 1 98.5 61 GLY B C 1
ATOM 1450 O O . GLY B 1 61 ? 0.979 10.867 -5.738 1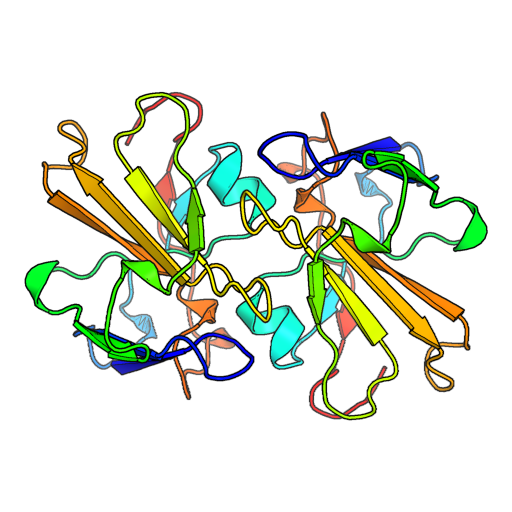 98.5 61 GLY B O 1
ATOM 1451 N N . ASN B 1 62 ? -0.002 10.695 -7.742 1 98.56 62 ASN B N 1
ATOM 1452 C CA . ASN B 1 62 ? -1.307 11.148 -7.281 1 98.56 62 ASN B CA 1
ATOM 1453 C C . ASN B 1 62 ? -2.439 10.352 -7.914 1 98.56 62 ASN B C 1
ATOM 1455 O O . ASN B 1 62 ? -2.424 10.086 -9.117 1 98.56 62 ASN B O 1
ATOM 1459 N N . TYR B 1 63 ? -3.297 9.945 -7.117 1 98.19 63 TYR B N 1
ATOM 1460 C CA . TYR B 1 63 ? -4.496 9.258 -7.582 1 98.19 63 TYR B CA 1
ATOM 1461 C C . TYR B 1 63 ? -5.738 9.805 -6.891 1 98.19 63 TYR B C 1
ATOM 1463 O O . TYR B 1 63 ? -5.766 9.945 -5.668 1 98.19 63 TYR B O 1
ATOM 1471 N N . LYS B 1 64 ? -6.695 10.211 -7.711 1 97 64 LYS B N 1
ATOM 1472 C CA . LYS B 1 64 ? -8.008 10.641 -7.223 1 97 64 LYS B CA 1
ATOM 1473 C C . LYS B 1 64 ? -9.117 9.758 -7.785 1 97 64 LYS B C 1
ATOM 1475 O O . LYS B 1 64 ? -9 9.242 -8.898 1 97 64 LYS B O 1
ATOM 1480 N N . TYR B 1 65 ? -10.078 9.633 -7.012 1 93.62 65 TYR B N 1
ATOM 1481 C CA . TYR B 1 65 ? -11.219 8.836 -7.457 1 93.62 65 TYR B CA 1
ATOM 1482 C C . TYR B 1 65 ? -12.508 9.312 -6.793 1 93.62 65 TYR B C 1
ATOM 1484 O O . TYR B 1 65 ? -12.477 10.203 -5.938 1 93.62 65 TYR B O 1
ATOM 1492 N N . GLY B 1 66 ? -13.672 8.742 -7.273 1 90.44 66 GLY B N 1
ATOM 1493 C CA . GLY B 1 66 ? -14.938 9.141 -6.684 1 90.44 66 GLY B CA 1
ATOM 1494 C C . GLY B 1 66 ? -15.219 10.625 -6.832 1 90.44 66 GLY B C 1
ATOM 1495 O O . GLY B 1 66 ? -15.266 11.148 -7.945 1 90.44 66 GLY B O 1
ATOM 1496 N N . SER B 1 67 ? -15.359 11.289 -5.637 1 87.44 67 SER B N 1
ATOM 1497 C CA . SER B 1 67 ? -15.648 12.719 -5.629 1 87.44 67 SER B CA 1
ATOM 1498 C C . SER B 1 67 ? -14.438 13.531 -6.07 1 87.44 67 SER B C 1
ATOM 1500 O O . SER B 1 67 ? -14.539 14.734 -6.309 1 87.44 67 SER B O 1
ATOM 1502 N N . LEU B 1 68 ? -13.305 12.906 -6.234 1 92.62 68 LEU B N 1
ATOM 1503 C CA . LEU B 1 68 ? -12.055 13.539 -6.641 1 92.62 68 LEU B CA 1
ATOM 1504 C C . LEU B 1 68 ? -11.594 14.555 -5.598 1 92.62 68 LEU B C 1
ATOM 1506 O O . LEU B 1 68 ? -10.867 15.492 -5.922 1 92.62 68 LEU B O 1
ATOM 1510 N N . SER B 1 69 ? -12 14.336 -4.309 1 91.25 69 SER B N 1
ATOM 1511 C CA . SER B 1 69 ? -11.766 15.312 -3.248 1 91.25 69 SER B CA 1
ATOM 1512 C C . SER B 1 69 ? -10.43 15.055 -2.547 1 91.25 69 SER B C 1
ATOM 1514 O O . SER B 1 69 ? -9.867 15.961 -1.927 1 91.25 69 SER B O 1
ATOM 1516 N N . ILE B 1 70 ? -9.977 13.82 -2.646 1 93.56 70 ILE B N 1
ATOM 1517 C CA . ILE B 1 70 ? -8.773 13.461 -1.897 1 93.56 70 ILE B CA 1
ATOM 1518 C C . ILE B 1 70 ? -7.652 13.086 -2.865 1 93.56 70 ILE B C 1
ATOM 1520 O O . ILE B 1 70 ? -7.863 12.305 -3.797 1 93.56 70 ILE B O 1
ATOM 1524 N N . ASN B 1 71 ? -6.52 13.75 -2.725 1 96.88 71 ASN B N 1
ATOM 1525 C CA . ASN B 1 71 ? -5.285 13.352 -3.396 1 96.88 71 ASN B CA 1
ATOM 1526 C C . ASN B 1 71 ? -4.582 12.219 -2.656 1 96.88 71 ASN B C 1
ATOM 1528 O O . ASN B 1 71 ? -4.055 12.422 -1.561 1 96.88 71 ASN B O 1
ATOM 1532 N N . HIS B 1 72 ? -4.625 11.062 -3.207 1 97.44 72 HIS B N 1
ATOM 1533 C CA . HIS B 1 72 ? -3.883 9.938 -2.643 1 97.44 72 HIS B CA 1
ATOM 1534 C C . HIS B 1 72 ? -2.467 9.875 -3.209 1 97.44 72 HIS B C 1
ATOM 1536 O O . HIS B 1 72 ? -2.275 9.523 -4.375 1 97.44 72 HIS B O 1
ATOM 1542 N N . ARG B 1 73 ? -1.502 10.18 -2.43 1 98.56 73 ARG B N 1
ATOM 1543 C CA . ARG B 1 73 ? -0.128 10.391 -2.873 1 98.56 73 ARG B CA 1
ATOM 1544 C C . ARG B 1 73 ? 0.734 9.164 -2.594 1 98.56 73 ARG B C 1
ATOM 1546 O O . ARG B 1 73 ? 0.673 8.594 -1.505 1 98.56 73 ARG B O 1
ATOM 1553 N N . PHE B 1 74 ? 1.5 8.742 -3.602 1 98.62 74 PHE B N 1
ATOM 1554 C CA . PHE B 1 74 ? 2.35 7.566 -3.502 1 98.62 74 PHE B CA 1
ATOM 1555 C C . PHE B 1 74 ? 3.662 7.777 -4.246 1 98.62 74 PHE B C 1
ATOM 1557 O O . PHE B 1 74 ? 3.764 8.664 -5.094 1 98.62 74 PHE B O 1
ATOM 1564 N N . CYS B 1 75 ? 4.66 7.039 -3.879 1 98.75 75 CYS B N 1
ATOM 1565 C CA . CYS B 1 75 ? 5.953 7.125 -4.555 1 98.75 75 CYS B CA 1
ATOM 1566 C C . CYS B 1 75 ? 5.891 6.477 -5.93 1 98.75 75 CYS B C 1
ATOM 1568 O O . CYS B 1 75 ? 5.523 5.305 -6.055 1 98.75 75 CYS B O 1
ATOM 1570 N N . LYS B 1 76 ? 6.324 7.156 -6.953 1 98.25 76 LYS B N 1
ATOM 1571 C CA . LYS B 1 76 ? 6.277 6.656 -8.32 1 98.25 76 LYS B CA 1
ATOM 1572 C C . LYS B 1 76 ? 7.34 5.59 -8.555 1 98.25 76 LYS B C 1
ATOM 1574 O O . LYS B 1 76 ? 7.27 4.836 -9.531 1 98.25 76 LYS B O 1
ATOM 1579 N N . ASN B 1 77 ? 8.258 5.578 -7.672 1 98.25 77 ASN B N 1
ATOM 1580 C CA . ASN B 1 77 ? 9.375 4.656 -7.863 1 98.25 77 ASN B CA 1
ATOM 1581 C C . ASN B 1 77 ? 9.141 3.336 -7.137 1 98.25 77 ASN B C 1
ATOM 1583 O O . ASN B 1 77 ? 9.328 2.262 -7.715 1 98.25 77 ASN B O 1
ATOM 1587 N N . CYS B 1 78 ? 8.727 3.371 -5.914 1 98.38 78 CYS B N 1
ATOM 1588 C CA . CYS B 1 78 ? 8.617 2.127 -5.156 1 98.38 78 CYS B CA 1
ATOM 1589 C C . CYS B 1 78 ? 7.164 1.783 -4.875 1 98.38 78 CYS B C 1
ATOM 1591 O O . CYS B 1 78 ? 6.867 0.721 -4.324 1 98.38 78 CYS B O 1
ATOM 1593 N N . GLY B 1 79 ? 6.262 2.66 -5.207 1 98.06 79 GLY B N 1
ATOM 1594 C CA . GLY B 1 79 ? 4.84 2.357 -5.125 1 98.06 79 GLY B CA 1
ATOM 1595 C C . GLY B 1 79 ? 4.266 2.561 -3.736 1 98.06 79 GLY B C 1
ATOM 1596 O O . GLY B 1 79 ? 3.068 2.371 -3.521 1 98.06 79 GLY B O 1
ATOM 1597 N N . THR B 1 80 ? 5.078 2.971 -2.73 1 98.31 80 THR B N 1
ATOM 1598 C CA . THR B 1 80 ? 4.613 3.123 -1.357 1 98.31 80 THR B CA 1
ATOM 1599 C C . THR B 1 80 ? 3.562 4.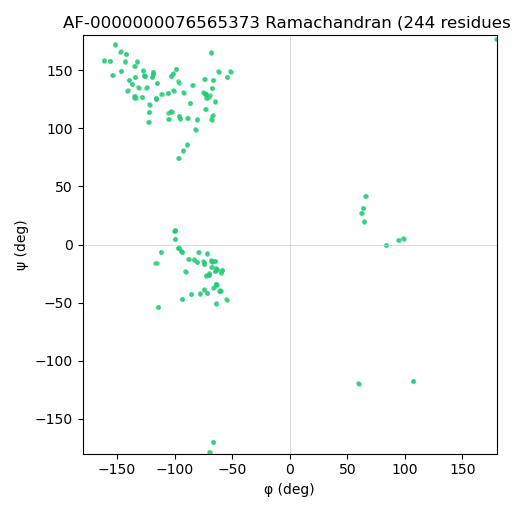227 -1.261 1 98.31 80 THR B C 1
ATOM 1601 O O . THR B 1 80 ? 3.781 5.34 -1.74 1 98.31 80 THR B O 1
ATOM 1604 N N . SER B 1 81 ? 2.367 3.873 -0.742 1 97.88 81 SER B N 1
ATOM 1605 C CA . SER B 1 81 ? 1.347 4.863 -0.418 1 97.88 81 SER B CA 1
ATOM 1606 C C . SER B 1 81 ? 1.727 5.664 0.823 1 97.88 81 SER B C 1
ATOM 1608 O O . SER B 1 81 ? 1.927 5.098 1.897 1 97.88 81 SER B O 1
ATOM 1610 N N . VAL B 1 82 ? 1.732 7.023 0.723 1 98.31 82 VAL B N 1
ATOM 1611 C CA . VAL B 1 82 ? 2.387 7.793 1.775 1 98.31 82 VAL B CA 1
ATOM 1612 C C . VAL B 1 82 ? 1.351 8.625 2.529 1 98.31 82 VAL B C 1
ATOM 1614 O O . VAL B 1 82 ? 1.277 8.57 3.76 1 98.31 82 VAL B O 1
ATOM 1617 N N . PHE B 1 83 ? 0.572 9.406 1.848 1 97.75 83 PHE B N 1
ATOM 1618 C CA . PHE B 1 83 ? -0.407 10.25 2.525 1 97.75 83 PHE B CA 1
ATOM 1619 C C . PHE B 1 83 ? -1.553 10.609 1.587 1 97.75 83 PHE B C 1
ATOM 1621 O O . PHE B 1 83 ? -1.441 10.438 0.37 1 97.75 83 PHE B O 1
ATOM 1628 N N . GLY B 1 84 ? -2.686 10.969 2.088 1 95.94 84 GLY B N 1
ATOM 1629 C CA . GLY B 1 84 ? -3.836 11.531 1.396 1 95.94 84 GLY B CA 1
ATOM 1630 C C . GLY B 1 84 ? -4.285 12.859 1.968 1 95.94 84 GLY B C 1
ATOM 1631 O O . GLY B 1 84 ? -4.285 13.055 3.186 1 95.94 84 GLY B O 1
ATOM 1632 N N . ARG B 1 85 ? -4.535 13.75 1.041 1 95.62 85 ARG B N 1
ATOM 1633 C CA . ARG B 1 85 ? -5.016 15.055 1.492 1 95.62 85 ARG B CA 1
ATOM 1634 C C . ARG B 1 85 ? -6.121 15.578 0.582 1 95.62 85 ARG B C 1
ATOM 1636 O O . ARG B 1 85 ? -6.086 15.359 -0.632 1 95.62 85 ARG B O 1
ATOM 1643 N N . GLY B 1 86 ? -7.035 16.172 1.219 1 93.5 86 GLY B N 1
ATOM 1644 C CA . GLY B 1 86 ? -8.117 16.781 0.456 1 93.5 86 GLY B CA 1
ATOM 1645 C C . GLY B 1 86 ? -9.156 17.453 1.326 1 93.5 86 GLY B C 1
ATOM 1646 O O . GLY B 1 86 ? -9.016 17.5 2.551 1 93.5 86 GLY B O 1
ATOM 1647 N N . TRP B 1 87 ? -10.109 18.062 0.662 1 91.5 87 TRP B N 1
ATOM 1648 C CA . TRP B 1 87 ? -11.211 18.734 1.343 1 91.5 87 TRP B CA 1
ATOM 1649 C C . TRP B 1 87 ? -12.43 17.828 1.446 1 91.5 87 TRP B C 1
ATOM 1651 O O . TRP B 1 87 ? -12.992 17.422 0.429 1 91.5 87 TRP B O 1
ATOM 1661 N N . VAL B 1 88 ? -12.688 17.438 2.613 1 84 88 VAL B N 1
ATOM 1662 C CA . VAL B 1 88 ? -13.867 16.625 2.902 1 84 88 VAL B CA 1
ATOM 1663 C C . VAL B 1 88 ? -14.727 17.328 3.947 1 84 88 VAL B C 1
ATOM 1665 O O . VAL B 1 88 ? -14.383 17.359 5.129 1 84 88 VAL B O 1
ATOM 1668 N N . GLU B 1 89 ? -15.797 17.859 3.48 1 83.62 89 GLU B N 1
ATOM 1669 C CA . GLU B 1 89 ? -16.656 18.641 4.355 1 83.62 89 GLU B CA 1
ATOM 1670 C C . GLU B 1 89 ? -17.078 17.844 5.586 1 83.62 89 GLU B C 1
ATOM 1672 O O . GLU B 1 89 ? -17 18.328 6.711 1 83.62 89 GLU B O 1
ATOM 1677 N N . GLU B 1 90 ? -17.516 16.594 5.379 1 77.88 90 GLU B N 1
ATOM 1678 C CA . GLU B 1 90 ? -18.016 15.734 6.441 1 77.88 90 GLU B CA 1
ATOM 1679 C C . GLU B 1 90 ? -16.922 15.422 7.461 1 77.88 90 GLU B C 1
ATOM 1681 O O . GLU B 1 90 ? -17.219 15.094 8.609 1 77.88 90 GLU B O 1
ATOM 1686 N N . ALA B 1 91 ? -15.695 15.578 6.996 1 75 91 ALA B N 1
ATOM 1687 C CA . ALA B 1 91 ? -14.57 15.266 7.875 1 75 91 ALA B CA 1
ATOM 1688 C C . ALA B 1 91 ? -13.984 16.531 8.484 1 75 91 ALA B C 1
ATOM 1690 O O . ALA B 1 91 ? -12.906 16.5 9.086 1 75 91 ALA B O 1
ATOM 1691 N N . GLY B 1 92 ? -14.68 17.703 8.352 1 79.94 92 GLY B N 1
ATOM 1692 C CA . GLY B 1 92 ? -14.234 18.938 8.969 1 79.94 92 GLY B CA 1
ATOM 1693 C C . GLY B 1 92 ? -13.492 19.844 8.016 1 79.94 92 GLY B C 1
ATOM 1694 O O . GLY B 1 92 ? -12.914 20.859 8.43 1 79.94 92 GLY B O 1
ATOM 1695 N N . GLY B 1 93 ? -13.469 19.406 6.707 1 88.06 93 GLY B N 1
ATOM 1696 C CA . GLY B 1 93 ? -12.844 20.266 5.715 1 88.06 93 GLY B CA 1
ATOM 1697 C C . GLY B 1 93 ? -11.5 19.75 5.242 1 88.06 93 GLY B C 1
ATOM 1698 O O . GLY B 1 93 ? -11.398 18.625 4.746 1 88.06 93 GLY B O 1
ATOM 1699 N N . ASP B 1 94 ? -10.422 20.547 5.5 1 92.56 94 ASP B N 1
ATOM 1700 C CA . ASP B 1 94 ? -9.07 20.156 5.102 1 92.56 94 ASP B CA 1
ATOM 1701 C C . ASP B 1 94 ? -8.586 18.953 5.902 1 92.56 94 ASP B C 1
ATOM 1703 O O . ASP B 1 94 ? -8.289 19.062 7.094 1 92.56 94 ASP B O 1
ATOM 1707 N N . MET B 1 95 ? -8.555 17.859 5.191 1 91.62 95 MET B N 1
ATOM 1708 C CA . MET B 1 95 ? -8.203 16.609 5.871 1 91.62 95 MET B CA 1
ATOM 1709 C C . MET B 1 95 ? -6.887 16.047 5.344 1 91.62 95 MET B C 1
ATOM 1711 O O . MET B 1 95 ? -6.582 16.172 4.156 1 91.62 95 MET B O 1
ATOM 1715 N N . LEU B 1 96 ? -6.07 15.555 6.27 1 95.19 96 LEU B N 1
ATOM 1716 C CA . LEU B 1 96 ? -4.824 14.875 5.949 1 95.19 96 LEU B CA 1
ATOM 1717 C C . LEU B 1 96 ? -4.746 13.523 6.652 1 95.19 96 LEU B C 1
ATOM 1719 O O . LEU B 1 96 ? -4.992 13.43 7.855 1 95.19 96 LEU B O 1
ATOM 1723 N N . MET B 1 97 ? -4.516 12.57 5.91 1 94.88 97 MET B N 1
ATOM 1724 C CA . MET B 1 97 ? -4.219 11.234 6.43 1 94.88 97 MET B CA 1
ATOM 1725 C C . MET B 1 97 ? -2.805 10.812 6.055 1 94.88 97 MET B C 1
ATOM 1727 O O . MET B 1 97 ? -2.404 10.914 4.895 1 94.88 97 MET B O 1
ATOM 1731 N N . VAL B 1 98 ? -2.061 10.453 7.02 1 97.12 98 VAL B N 1
ATOM 1732 C CA . VAL B 1 98 ? -0.716 9.922 6.809 1 97.12 98 VAL B CA 1
ATOM 1733 C C . VAL B 1 98 ? -0.712 8.414 7.039 1 97.12 98 VAL B C 1
ATOM 1735 O O . VAL B 1 98 ? -1.322 7.922 7.992 1 97.12 98 VAL B O 1
ATOM 1738 N N . ASN B 1 99 ? -0.141 7.703 6.094 1 96.88 99 ASN B N 1
ATOM 1739 C CA . ASN B 1 99 ? 0.09 6.281 6.332 1 96.88 99 ASN B CA 1
ATOM 1740 C C . ASN B 1 99 ? 1.132 6.059 7.422 1 96.88 99 ASN B C 1
ATOM 1742 O O . ASN B 1 99 ? 2.326 6.262 7.199 1 96.88 99 ASN B O 1
ATOM 1746 N N . ALA B 1 100 ? 0.686 5.566 8.523 1 96.19 100 ALA B N 1
ATOM 1747 C CA . ALA B 1 100 ? 1.545 5.457 9.695 1 96.19 100 ALA B CA 1
ATOM 1748 C C . ALA B 1 100 ? 2.691 4.48 9.453 1 96.19 100 ALA B C 1
ATOM 1750 O O . ALA B 1 100 ? 3.754 4.594 10.062 1 96.19 100 ALA B O 1
ATOM 1751 N N . CYS B 1 101 ? 2.523 3.566 8.523 1 94.62 101 CYS B N 1
ATOM 1752 C CA . CYS B 1 101 ? 3.549 2.572 8.219 1 94.62 101 CYS B CA 1
ATOM 1753 C C . CYS B 1 101 ? 4.777 3.229 7.602 1 94.62 101 CYS B C 1
ATOM 1755 O O . CYS B 1 101 ? 5.848 2.619 7.547 1 94.62 101 CYS B O 1
ATOM 1757 N N . THR B 1 102 ? 4.66 4.453 7.168 1 97.44 102 THR B N 1
ATOM 1758 C CA . THR B 1 102 ? 5.766 5.109 6.473 1 97.44 102 THR B CA 1
ATOM 1759 C C . THR B 1 102 ? 6.574 5.969 7.438 1 97.44 102 THR B C 1
ATOM 1761 O O . THR B 1 102 ? 7.551 6.605 7.035 1 97.44 102 THR B O 1
ATOM 1764 N N . LEU B 1 103 ? 6.121 6.043 8.719 1 96.94 103 LEU B N 1
ATOM 1765 C CA . LEU B 1 103 ? 6.891 6.793 9.703 1 96.94 103 LEU B CA 1
ATOM 1766 C C . LEU B 1 103 ? 8.227 6.109 9.984 1 96.94 103 LEU B C 1
ATOM 1768 O O . LEU B 1 103 ? 8.289 4.883 10.094 1 96.94 103 LEU B O 1
ATOM 1772 N N . ASP B 1 104 ? 9.211 6.902 10 1 96.25 104 ASP B N 1
ATOM 1773 C CA . ASP B 1 104 ? 10.562 6.367 10.18 1 96.25 104 ASP B CA 1
ATOM 1774 C C . ASP B 1 104 ? 10.883 6.172 11.656 1 96.25 104 ASP B C 1
ATOM 1776 O O . ASP B 1 104 ? 10.516 7.004 12.492 1 96.25 104 ASP B O 1
ATOM 1780 N N . ASN B 1 105 ? 11.516 5.031 11.969 1 92.69 105 ASN B N 1
ATOM 1781 C CA . ASN B 1 105 ? 12.086 4.75 13.289 1 92.69 105 ASN B CA 1
ATOM 1782 C C . ASN B 1 105 ? 11 4.688 14.359 1 92.69 105 ASN B C 1
ATOM 1784 O O . ASN B 1 105 ? 11.172 5.203 15.461 1 92.69 105 ASN B O 1
ATOM 1788 N N . VAL B 1 106 ? 9.82 4.273 14.047 1 92 106 VAL B N 1
ATOM 1789 C CA . VAL B 1 106 ? 8.734 4.051 14.992 1 92 106 VAL B CA 1
ATOM 1790 C C . VAL B 1 106 ? 8.445 2.555 15.109 1 92 106 VAL B C 1
ATOM 1792 O O . VAL B 1 106 ? 8.344 1.856 14.094 1 92 106 VAL B O 1
ATOM 1795 N N . ASP B 1 107 ? 8.398 2.061 16.297 1 87 107 ASP B N 1
ATOM 1796 C CA . ASP B 1 107 ? 7.977 0.685 16.531 1 87 107 ASP B CA 1
ATOM 1797 C C . ASP B 1 107 ? 6.453 0.574 16.547 1 87 107 ASP B C 1
ATOM 1799 O O . ASP B 1 107 ? 5.82 0.816 17.578 1 87 107 ASP B O 1
ATOM 1803 N N . MET B 1 108 ? 5.922 0.169 15.484 1 85.06 108 MET B N 1
ATOM 1804 C CA . MET B 1 108 ? 4.473 0.149 15.305 1 85.06 108 MET B CA 1
ATOM 1805 C C . MET B 1 108 ? 3.844 -1.006 16.078 1 85.06 108 MET B C 1
ATOM 1807 O O . MET B 1 108 ? 2.621 -1.07 16.219 1 85.06 108 MET B O 1
ATOM 1811 N N . SER B 1 109 ? 4.66 -1.933 16.516 1 80.5 109 SER B N 1
ATOM 1812 C CA . SER B 1 109 ? 4.117 -3.078 17.234 1 80.5 109 SER B CA 1
ATOM 1813 C C . SER B 1 109 ? 3.482 -2.648 18.562 1 80.5 109 SER B C 1
ATOM 1815 O O . SER B 1 109 ? 2.707 -3.402 19.156 1 80.5 109 SER B O 1
ATOM 1817 N N . LYS B 1 110 ? 3.746 -1.415 19.016 1 82.06 110 LYS B N 1
ATOM 1818 C CA . LYS B 1 110 ? 3.232 -0.923 20.297 1 82.06 110 LYS B CA 1
ATOM 1819 C C . LYS B 1 110 ? 1.959 -0.106 20.094 1 82.06 110 LYS B C 1
ATOM 1821 O O . LYS B 1 110 ? 1.352 0.354 21.062 1 82.06 110 LYS B O 1
ATOM 1826 N N . THR B 1 111 ? 1.625 0.036 18.812 1 84.25 111 THR B N 1
ATOM 1827 C CA . THR B 1 111 ? 0.457 0.85 18.5 1 84.25 111 THR B CA 1
ATOM 1828 C C . THR B 1 111 ? -0.764 -0.03 18.25 1 84.25 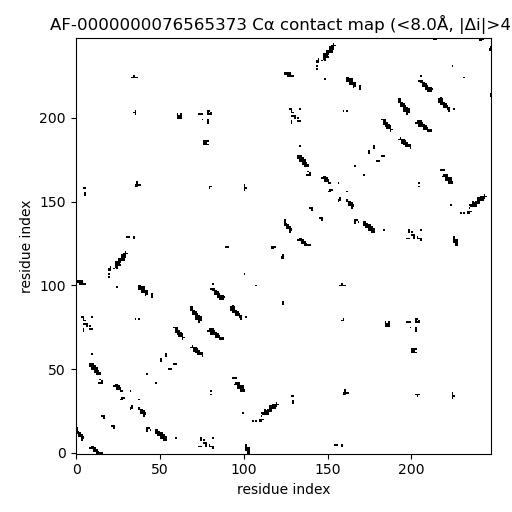111 THR B C 1
ATOM 1830 O O . THR B 1 111 ? -0.628 -1.223 17.969 1 84.25 111 THR B O 1
ATOM 1833 N N . LYS B 1 112 ? -1.916 0.615 18.578 1 86.44 112 LYS B N 1
ATOM 1834 C CA . LYS B 1 112 ? -3.176 -0.083 18.328 1 86.44 112 LYS B CA 1
ATOM 1835 C C . LYS B 1 112 ? -4.125 0.768 17.484 1 86.44 112 LYS B C 1
ATOM 1837 O O . LYS B 1 112 ? -4.137 1.995 17.609 1 86.44 112 LYS B O 1
ATOM 1842 N N . VAL B 1 113 ? -4.867 0.049 16.672 1 88.38 113 VAL B N 1
ATOM 1843 C CA . VAL B 1 113 ? -5.949 0.717 15.961 1 88.38 113 VAL B CA 1
ATOM 1844 C C . VAL B 1 113 ? -7.059 1.091 16.938 1 88.38 113 VAL B C 1
ATOM 1846 O O . VAL B 1 113 ? -7.535 0.246 17.703 1 88.38 113 VAL B O 1
ATOM 1849 N N . LYS B 1 114 ? -7.434 2.33 16.922 1 87.94 114 LYS B N 1
ATOM 1850 C CA . LYS B 1 114 ? -8.414 2.805 17.891 1 87.94 114 LYS B CA 1
ATOM 1851 C C . LYS B 1 114 ? -9.703 3.25 17.203 1 87.94 114 LYS B C 1
ATOM 1853 O O . LYS B 1 114 ? -10.734 3.42 17.859 1 87.94 114 LYS B O 1
ATOM 1858 N N . LYS B 1 115 ? -9.609 3.438 15.969 1 86 115 LYS B N 1
ATOM 1859 C CA . LYS B 1 115 ? -10.766 3.957 15.242 1 86 115 LYS B CA 1
ATOM 1860 C C . LYS B 1 115 ? -10.961 3.223 13.922 1 86 115 LYS B C 1
ATOM 1862 O O . LYS B 1 115 ? -9.992 2.887 13.242 1 86 115 LYS B O 1
ATOM 1867 N N . TYR B 1 116 ? -12.219 2.891 13.578 1 82.38 116 TYR B N 1
ATOM 1868 C CA . TYR B 1 116 ? -12.602 2.297 12.297 1 82.38 116 TYR B CA 1
ATOM 1869 C C . TYR B 1 116 ? -13.617 3.174 11.57 1 82.38 116 TYR B C 1
ATOM 1871 O O . TYR B 1 116 ? -14.664 3.516 12.133 1 82.38 116 TYR B O 1
ATOM 1879 N N . TRP B 1 117 ? -13.148 3.568 10.375 1 81.31 117 TRP B N 1
ATOM 1880 C CA . TRP B 1 117 ? -14.023 4.414 9.57 1 81.31 117 TRP B CA 1
ATOM 1881 C C . TRP B 1 117 ? -14.797 3.58 8.547 1 81.31 117 TRP B C 1
ATOM 1883 O O . TRP B 1 117 ? -14.289 2.574 8.047 1 81.31 117 TRP B O 1
ATOM 1893 N N . ASP B 1 118 ? -16.047 3.99 8.414 1 79.62 118 ASP B N 1
ATOM 1894 C CA . ASP B 1 118 ? -16.859 3.385 7.363 1 79.62 118 ASP B CA 1
ATOM 1895 C C . ASP B 1 118 ? -16.875 4.262 6.113 1 79.62 118 ASP B C 1
ATOM 1897 O O . ASP B 1 118 ? -17.891 4.887 5.805 1 79.62 118 ASP B O 1
ATOM 1901 N N . GLY B 1 119 ? -15.828 4.258 5.438 1 76.25 119 GLY B N 1
ATOM 1902 C CA . GLY B 1 119 ? -15.695 5.031 4.215 1 76.25 119 GLY B CA 1
ATOM 1903 C C . GLY B 1 119 ? -16.531 4.488 3.068 1 76.25 119 GLY B C 1
ATOM 1904 O O . GLY B 1 119 ? -16.891 5.23 2.154 1 76.25 119 GLY B O 1
ATOM 1905 N N . ARG B 1 120 ? -16.828 3.266 3.119 1 73.19 120 ARG B N 1
ATOM 1906 C CA . ARG B 1 120 ? -17.625 2.652 2.068 1 73.19 120 ARG B CA 1
ATOM 1907 C C . ARG B 1 120 ? -19.031 3.268 2.018 1 73.19 120 ARG B C 1
ATOM 1909 O O . ARG B 1 120 ? -19.594 3.455 0.938 1 73.19 120 ARG B O 1
ATOM 1916 N N . ALA B 1 121 ? -19.391 3.57 3.168 1 71.19 121 ALA B N 1
ATOM 1917 C CA . ALA B 1 121 ? -20.719 4.172 3.271 1 71.19 121 ALA B CA 1
ATOM 1918 C C . ALA B 1 121 ? -20.625 5.691 3.391 1 71.19 121 ALA B C 1
ATOM 1920 O O . ALA B 1 121 ? -21.625 6.359 3.674 1 71.19 121 ALA B O 1
ATOM 1921 N N . GLU B 1 122 ? -19.469 6.195 3.291 1 64 122 GLU B N 1
ATOM 1922 C CA . GLU B 1 122 ? -19.188 7.625 3.369 1 64 122 GLU B CA 1
ATOM 1923 C C . GLU B 1 122 ? -19.516 8.18 4.75 1 64 122 GLU B C 1
ATOM 1925 O O . GLU B 1 122 ? -20.016 9.305 4.867 1 64 122 GLU B O 1
ATOM 1930 N N . LYS B 1 123 ? -19.594 7.238 5.703 1 64.12 123 LYS B N 1
ATOM 1931 C CA . LYS B 1 123 ? -19.797 7.641 7.09 1 64.12 123 LYS B CA 1
ATOM 1932 C C . LYS B 1 123 ? -18.469 7.875 7.801 1 64.12 123 LYS B C 1
ATOM 1934 O O . LYS B 1 123 ? -17.875 6.938 8.344 1 64.12 123 LYS B O 1
ATOM 1939 N N . TRP B 1 124 ? -18.031 9.203 7.566 1 62.25 124 TRP B N 1
ATOM 1940 C CA . TRP B 1 124 ? -16.719 9.602 8.062 1 62.25 124 TRP B CA 1
ATOM 1941 C C . TRP B 1 124 ? -16.797 10.023 9.523 1 62.25 124 TRP B C 1
ATOM 1943 O O . TRP B 1 124 ? -17.844 10.469 10 1 62.25 124 TRP B O 1
#

pLDDT: mean 92.2, std 7.62, range [62.22, 98.88]

Sequence (248 aa):
YYGSCHCGQVKYKVDLPADPTTWELSRCNCTICHKKGYLSIQPKDVNTFTLVSPASLEEVGNYKYGSLSINHRFCKNCGTSVFGRGWVEEAGGDMLMVNACTLDNVDMSKTKVKKYWDGRAEKWYYGSCHCGQVKYKVDLPADPTTWELSRCNCTICHKKGYLSIQPKDVNTFTLVSPASLEEVGNYKYGSLSINHRFCKNCGTSVFGRGWVEEAGGDMLMVNACTLDNVDMSKTKVKKYWDGRAEKW

Nearest PDB structures (foldseek):
  5oh7-assembly3_C  TM=5.203E-01  e=8.043E-01  Magnetospirillum gryphiswaldense
  4v32-assembly3_C  TM=5.357E-01  e=1.515E+00  Magnetospirillum gryphiswaldense MSR-1
  5amk-assembly4_D  TM=5.530E-01  e=1.908E+00  Magnetospirillum gryphiswaldense MSR-1
  1zxu-assembly1_A  TM=4.468E-01  e=3.204E+00  Arabidopsis thaliana
  8qe8-assembly1_B  TM=2.465E-01  e=1.605E+00  Homo sapiens

Foldseek 3Di:
DKFADDVRQWIKDADDDPDQQPFQWEAEPAPVSVVLVFTKGWGPDPVRMDTPHDPDQVQWDWDADDVSFKTFTAHPPPGRGAKIWGADVLVVGTTIIGRPVGHPPDDCVSYDHDYYHHVNVPRD/DKFADDVRQWIKDADDDPDQQPFQWEAEPAPVSVVLVFTKGWGPDPVRMDTPHDPDQVQWDWDADDVSFKTFTAHPPPGRGAKIWGADVLVVGTTIIGRPVGHPPDDCVSYDHDYYHHVNVPRD

Organism: NCBI:txid1051890

InterPro domains:
  IPR006913 CENP-V/GFA domain [PF04828] (2-117)
  IPR006913 CENP-V/GFA domain [PS51891] (1-118)
  IPR011057 Mss4-like superfamily [SSF51316] (1-122)
  IPR052355 Centromere protein V-like [PTHR28620] (1-116)